Protein AF-A0A0G0H1V2-F1 (afdb_monomer_lite)

Sequence (234 aa):
MLSLLVMLLPVNAHANRSVEDAISWADAQIGSNQDSEHNNQAWAGMCMHFCGHVYGLSQSGFPEAKDGWADTGSTFGNKNTSTDFNSIPRGALVFFSTNLFPTGHVGVSVGNGRMVHAWVAGVKIDSIDNLAQYYLGWRWPNGWTSDLPSSAPNIQYRLVGNVAWSPPNKSCLYANMWIFFQNGYPNGGQSLGSNSICQQEEYEMMMTLGGVFSNWWKVLYSPVDLVDNGICTQ

Radius of gyration: 22.16 Å; chains: 1; bounding box: 54×45×83 Å

Foldseek 3Di:
DDDDPPPPDPPPPDQFDALVQLVVVLVVFAQPQADPPQPRHGLAQVFQQNLLVSRPHNGSVDPFLVVVVVDPDPFWHDFAQDPPLQLQFQQWKWWFACVVPVRTHIFGDNHGQKTWTQHNSTIHIDGVVVRSVGTDGIIHRVNRHPDDSVRRFRWDWDQPDWDWDDDPPQFTWTFRWTWTARDDDPPDDDDDDDDDDDCPVVVCCCVVCCVVPVVGTDTDTDPPPGDRDDRDDD

Secondary structure (DSSP, 8-state):
------------------HHHHHHHHHHTTT--EETTTTSEE-TT-HHHHHHHHTT-SS-S-SSHHHHHH--SSSS---B----GGGSPTT-EEEE-TTT-TT-EEEEEEETTEEEEEETTEEEEEEGGGGGGGEEEEE--TTT-S--TTTS-----EEEEEEEE--SSSB-EEEEEEEP--S---S------S--S-THHHHHHHHHHHTTSTTS---EE-GGG-B---B---

Structure (mmCIF, N/CA/C/O backbone):
data_AF-A0A0G0H1V2-F1
#
_entry.id   AF-A0A0G0H1V2-F1
#
loop_
_atom_site.group_PDB
_atom_site.id
_atom_site.type_symbol
_atom_site.label_atom_id
_atom_site.label_alt_id
_atom_site.label_comp_id
_atom_site.label_asym_id
_atom_site.label_entity_id
_atom_site.label_seq_id
_atom_site.pdbx_PDB_ins_code
_atom_site.Cartn_x
_atom_site.Cartn_y
_atom_site.Cartn_z
_atom_site.occupancy
_atom_site.B_iso_or_equiv
_atom_site.auth_seq_id
_atom_site.auth_comp_id
_atom_site.auth_asym_id
_atom_site.auth_atom_id
_atom_site.pdbx_PDB_model_num
ATOM 1 N N . MET A 1 1 ? -15.895 13.106 -53.080 1.00 57.25 1 MET A N 1
ATOM 2 C CA . MET A 1 1 ? -15.298 12.126 -52.149 1.00 57.25 1 MET A CA 1
ATOM 3 C C . MET A 1 1 ? -14.896 12.882 -50.894 1.00 57.25 1 MET A C 1
ATOM 5 O O . MET A 1 1 ? -13.956 13.660 -50.957 1.00 57.25 1 MET A O 1
ATOM 9 N N . LEU A 1 2 ? -15.670 12.759 -49.813 1.00 51.00 2 LEU A N 1
ATOM 10 C CA . LEU A 1 2 ? -15.398 13.436 -48.542 1.00 51.00 2 LEU A CA 1
ATOM 11 C C . LEU A 1 2 ? -14.706 12.419 -47.626 1.00 51.00 2 LEU A C 1
ATOM 13 O O . LEU A 1 2 ? -15.310 11.413 -47.265 1.00 51.00 2 LEU A O 1
ATOM 17 N N . SER A 1 3 ? -13.422 12.637 -47.346 1.00 57.78 3 SER A N 1
ATOM 18 C CA . SER A 1 3 ? -12.621 11.750 -46.502 1.00 57.78 3 SER A CA 1
ATOM 19 C C . SER A 1 3 ? -12.901 12.082 -45.037 1.00 57.78 3 SER A C 1
ATOM 21 O O . SER A 1 3 ? -12.585 13.179 -44.577 1.00 57.78 3 SER A O 1
ATOM 23 N N . LEU A 1 4 ? -13.553 11.163 -44.327 1.00 56.16 4 LEU A N 1
ATOM 24 C CA . LEU A 1 4 ? -13.856 11.284 -42.905 1.00 56.16 4 LEU A CA 1
ATOM 25 C C . LEU A 1 4 ? -12.587 10.954 -42.106 1.00 56.16 4 LEU A C 1
ATOM 27 O O . LEU A 1 4 ? -12.229 9.790 -41.937 1.00 56.16 4 LEU A O 1
ATOM 31 N N . LEU A 1 5 ? -11.885 11.989 -41.647 1.00 59.00 5 LEU A N 1
ATOM 32 C CA . LEU A 1 5 ? -10.734 11.863 -40.757 1.00 59.00 5 LEU A CA 1
ATOM 33 C C . LEU A 1 5 ? -11.241 11.549 -39.339 1.00 59.00 5 LEU A C 1
ATOM 35 O O . LEU A 1 5 ? -11.636 12.447 -38.598 1.00 59.00 5 LEU A O 1
ATOM 39 N N . VAL A 1 6 ? -11.266 10.269 -38.971 1.00 62.06 6 VAL A N 1
ATOM 40 C CA . VAL A 1 6 ? -11.550 9.833 -37.597 1.00 62.06 6 VAL A CA 1
ATOM 41 C C . VAL A 1 6 ? -10.328 10.165 -36.739 1.00 62.06 6 VAL A C 1
ATOM 43 O O . VAL A 1 6 ? -9.300 9.498 -36.827 1.00 62.06 6 VAL A O 1
ATOM 46 N N . MET A 1 7 ? -10.419 11.222 -35.929 1.00 56.59 7 MET A N 1
ATOM 47 C CA . MET A 1 7 ? -9.416 11.505 -34.902 1.00 56.59 7 MET A CA 1
ATOM 48 C C . MET A 1 7 ? -9.554 10.468 -33.784 1.00 56.59 7 MET A C 1
ATOM 50 O O . MET A 1 7 ? -10.458 10.549 -32.955 1.00 56.59 7 MET A O 1
ATOM 54 N N . LEU A 1 8 ? -8.654 9.486 -33.768 1.00 46.81 8 LEU A N 1
ATOM 55 C CA . LEU A 1 8 ? -8.427 8.627 -32.612 1.00 46.81 8 LEU A CA 1
ATOM 56 C C . LEU A 1 8 ? -7.779 9.487 -31.521 1.00 46.81 8 LEU A C 1
ATOM 58 O O . LEU A 1 8 ? -6.572 9.722 -31.540 1.00 46.81 8 LEU A O 1
ATOM 62 N N . LEU A 1 9 ? -8.585 10.000 -30.592 1.00 40.66 9 LEU A N 1
ATOM 63 C CA . LEU A 1 9 ? -8.046 10.505 -29.334 1.00 40.66 9 LEU A CA 1
ATOM 64 C C . LEU A 1 9 ? -7.362 9.330 -28.619 1.00 40.66 9 LEU A C 1
ATOM 66 O O . LEU A 1 9 ? -7.937 8.236 -28.602 1.00 40.66 9 LEU A O 1
ATOM 70 N N . PRO A 1 10 ? -6.165 9.516 -28.033 1.00 44.22 10 PRO A N 1
ATOM 71 C CA . PRO A 1 10 ? -5.588 8.506 -27.169 1.00 44.22 10 PRO A CA 1
ATOM 72 C C . PRO A 1 10 ? -6.553 8.314 -26.003 1.00 44.22 10 PRO A C 1
ATOM 74 O O . PRO A 1 10 ? -6.699 9.173 -25.132 1.00 44.22 10 PRO A O 1
ATOM 77 N N . VAL A 1 11 ? -7.259 7.189 -26.014 1.00 43.41 11 VAL A N 1
ATOM 78 C CA . VAL A 1 11 ? -7.906 6.692 -24.814 1.00 43.41 11 VAL A CA 1
ATOM 79 C C . VAL A 1 11 ? -6.735 6.366 -23.902 1.00 43.41 11 VAL A C 1
ATOM 81 O O . VAL A 1 11 ? -6.021 5.396 -24.146 1.00 43.41 11 VAL A O 1
ATOM 84 N N . ASN A 1 12 ? -6.488 7.201 -22.893 1.00 43.69 12 ASN A N 1
ATOM 85 C CA . ASN A 1 12 ? -5.664 6.823 -21.748 1.00 43.69 12 ASN A CA 1
ATOM 86 C C . ASN A 1 12 ? -6.431 5.727 -20.994 1.00 43.69 12 ASN A C 1
ATOM 88 O O . ASN A 1 12 ? -6.976 5.935 -19.913 1.00 43.69 12 ASN A O 1
ATOM 92 N N . ALA A 1 13 ? -6.579 4.571 -21.633 1.00 45.91 13 ALA A N 1
ATOM 93 C CA . ALA A 1 13 ? -7.102 3.371 -21.037 1.00 45.91 13 ALA A CA 1
ATOM 94 C C . ALA A 1 13 ? -6.001 2.878 -20.124 1.00 45.91 13 ALA A C 1
ATOM 96 O O . ALA A 1 13 ? -5.115 2.218 -20.620 1.00 45.91 13 ALA A O 1
ATOM 97 N N . HIS A 1 14 ? -6.031 3.270 -18.855 1.00 44.94 14 HIS A N 1
ATOM 98 C CA . HIS A 1 14 ? -5.639 2.433 -17.720 1.00 44.94 14 HIS A CA 1
ATOM 99 C C . HIS A 1 14 ? -6.208 3.087 -16.454 1.00 44.94 14 HIS A C 1
ATOM 101 O O . HIS A 1 14 ? -5.481 3.480 -15.546 1.00 44.94 14 HIS A O 1
ATOM 107 N N . ALA A 1 15 ? -7.539 3.226 -16.396 1.00 53.22 15 ALA A N 1
ATOM 108 C CA . ALA A 1 15 ? -8.210 3.308 -15.104 1.00 53.22 15 ALA A CA 1
ATOM 109 C C . ALA A 1 15 ? -8.115 1.910 -14.479 1.00 53.22 15 ALA A C 1
ATOM 111 O O . ALA A 1 15 ? -8.947 1.033 -14.699 1.00 53.22 15 ALA A O 1
ATOM 112 N N . ASN A 1 16 ? -6.990 1.698 -13.814 1.00 83.56 16 ASN A N 1
ATOM 113 C CA . ASN A 1 16 ? -6.722 0.598 -12.905 1.00 83.56 16 ASN A CA 1
ATOM 114 C C . ASN A 1 16 ? -7.731 0.639 -11.732 1.00 83.56 16 ASN A C 1
ATOM 116 O O . ASN A 1 16 ? -8.494 1.602 -11.615 1.00 83.56 16 ASN A O 1
ATOM 120 N N . ARG A 1 17 ? -7.810 -0.439 -10.935 1.00 92.38 17 ARG A N 1
ATOM 121 C CA . ARG A 1 17 ? -8.913 -0.730 -9.991 1.00 92.38 17 ARG A CA 1
ATOM 122 C C . ARG A 1 17 ? -9.369 0.501 -9.183 1.00 92.38 17 ARG A C 1
ATOM 124 O O . ARG A 1 17 ? -8.557 1.338 -8.774 1.00 92.38 17 ARG A O 1
ATOM 131 N N . SER A 1 18 ? -10.674 0.575 -8.899 1.00 92.50 18 SER A N 1
ATOM 132 C CA . SER A 1 18 ? -11.190 1.499 -7.878 1.00 92.50 18 SER A CA 1
ATOM 133 C C . SER A 1 18 ? -10.521 1.215 -6.529 1.00 92.50 18 SER A C 1
ATOM 135 O O . SER A 1 18 ? -9.997 0.119 -6.315 1.00 92.50 18 SER A O 1
ATOM 137 N N . VAL A 1 19 ? -10.536 2.168 -5.600 1.00 92.94 19 VAL A N 1
ATOM 138 C CA . VAL A 1 19 ? -9.987 1.975 -4.249 1.00 92.94 19 VAL A CA 1
ATOM 139 C C . VAL A 1 19 ? -10.635 0.770 -3.570 1.00 92.94 19 VAL A C 1
ATOM 141 O O . VAL A 1 19 ? -9.929 -0.034 -2.970 1.00 92.94 19 VAL A O 1
ATOM 144 N N . GLU A 1 20 ? -11.947 0.583 -3.704 1.00 89.75 20 GLU A N 1
ATOM 145 C CA . GLU A 1 20 ? -12.625 -0.549 -3.067 1.00 89.75 20 GLU A CA 1
ATOM 146 C C . GLU A 1 20 ? -12.288 -1.892 -3.717 1.00 89.75 20 GLU A C 1
ATOM 148 O O . GLU A 1 20 ? -12.055 -2.869 -3.003 1.00 89.75 20 GLU A O 1
ATOM 153 N N . ASP A 1 21 ? -12.171 -1.949 -5.045 1.00 89.88 21 ASP A N 1
ATOM 154 C CA . ASP A 1 21 ? -11.715 -3.165 -5.727 1.00 89.88 21 ASP A CA 1
ATOM 155 C C . ASP A 1 21 ? -10.255 -3.477 -5.389 1.00 89.88 21 ASP A C 1
ATOM 157 O O . ASP A 1 21 ? -9.887 -4.639 -5.205 1.00 89.88 21 ASP A O 1
ATOM 161 N N . ALA A 1 22 ? -9.426 -2.439 -5.275 1.00 94.38 22 ALA A N 1
ATOM 162 C CA . ALA A 1 22 ? -8.026 -2.558 -4.918 1.00 94.38 22 ALA A CA 1
ATOM 163 C C . ALA A 1 22 ? -7.867 -3.125 -3.502 1.00 94.38 22 ALA A C 1
ATOM 165 O O . ALA A 1 22 ? -7.186 -4.136 -3.317 1.00 94.38 22 ALA A O 1
ATOM 166 N N . ILE A 1 23 ? -8.548 -2.549 -2.504 1.00 94.06 23 ILE A N 1
ATOM 167 C CA . ILE A 1 23 ? -8.478 -3.082 -1.139 1.00 94.06 23 ILE A CA 1
ATOM 168 C C . ILE A 1 23 ? -9.116 -4.471 -1.049 1.00 94.06 23 ILE A C 1
ATOM 170 O O . ILE A 1 23 ? -8.533 -5.351 -0.425 1.00 94.06 23 ILE A O 1
ATOM 174 N N . SER A 1 24 ? -10.251 -4.716 -1.715 1.00 91.12 24 SER A N 1
ATOM 175 C CA . SER A 1 24 ? -10.868 -6.050 -1.722 1.00 91.12 24 SER A CA 1
ATOM 176 C C . SER A 1 24 ? -9.930 -7.112 -2.301 1.00 91.12 24 SER A C 1
ATOM 178 O O . SER A 1 24 ? -9.945 -8.248 -1.829 1.00 91.12 24 SER A O 1
ATOM 180 N N . TRP A 1 25 ? -9.128 -6.770 -3.313 1.00 93.81 25 TRP A N 1
ATOM 181 C CA . TRP A 1 25 ? -8.101 -7.669 -3.832 1.00 93.81 25 TRP A CA 1
ATOM 182 C C . TRP A 1 25 ? -6.959 -7.849 -2.829 1.00 93.81 25 TRP A C 1
ATOM 184 O O . TRP A 1 25 ? -6.547 -8.977 -2.578 1.00 93.81 25 TRP A O 1
ATOM 194 N N . ALA A 1 26 ? -6.477 -6.764 -2.218 1.00 94.88 26 ALA A N 1
ATOM 195 C CA . ALA A 1 26 ? -5.384 -6.815 -1.250 1.00 94.88 26 ALA A CA 1
ATOM 196 C C . ALA A 1 26 ? -5.733 -7.668 -0.017 1.00 94.88 26 ALA A C 1
ATOM 198 O O . ALA A 1 26 ? -4.906 -8.459 0.435 1.00 94.88 26 ALA A O 1
ATOM 199 N N . ASP A 1 27 ? -6.968 -7.557 0.480 1.00 91.06 27 ASP A N 1
ATOM 200 C CA . ASP A 1 27 ? -7.486 -8.363 1.589 1.00 91.06 27 ASP A CA 1
ATOM 201 C C . ASP A 1 27 ? -7.504 -9.859 1.237 1.00 91.06 27 ASP A C 1
ATOM 203 O O . ASP A 1 27 ? -7.128 -10.694 2.060 1.00 91.06 27 ASP A O 1
ATOM 207 N N . ALA A 1 28 ? -7.859 -10.210 -0.004 1.00 91.19 28 ALA A N 1
ATOM 208 C CA . ALA A 1 28 ? -7.840 -11.594 -0.481 1.00 91.19 28 ALA A CA 1
ATOM 209 C C . ALA A 1 28 ? -6.422 -12.190 -0.571 1.00 91.19 28 ALA A C 1
ATOM 211 O O . ALA A 1 28 ? -6.279 -13.410 -0.627 1.00 91.19 28 ALA A O 1
ATOM 212 N N . GLN A 1 29 ? -5.380 -11.351 -0.567 1.00 93.94 29 GLN A N 1
ATOM 213 C CA . GLN A 1 29 ? -3.986 -11.798 -0.565 1.00 93.94 29 GLN A CA 1
ATOM 214 C C . GLN A 1 29 ? -3.417 -12.008 0.842 1.00 93.94 29 GLN A C 1
ATOM 216 O O . GLN A 1 29 ? -2.315 -12.543 0.957 1.00 93.94 29 GLN A O 1
ATOM 221 N N . ILE A 1 30 ? -4.108 -11.605 1.916 1.00 93.62 30 ILE A N 1
ATOM 222 C CA . ILE A 1 30 ? -3.589 -11.740 3.286 1.00 93.62 30 ILE A CA 1
ATOM 223 C C . ILE A 1 30 ? -3.266 -13.211 3.596 1.00 93.62 30 I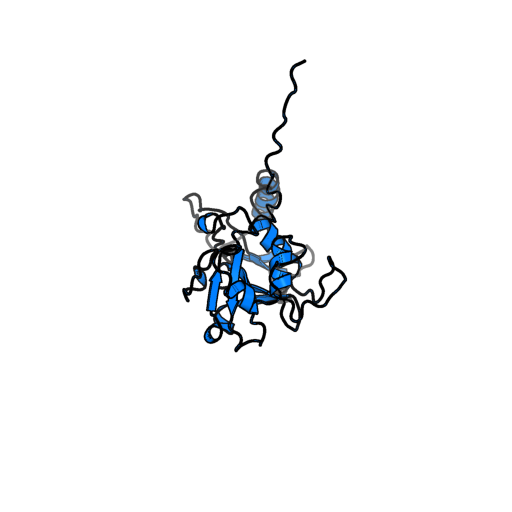LE A C 1
ATOM 225 O O . ILE A 1 30 ? -4.084 -14.105 3.400 1.00 93.62 30 ILE A O 1
ATOM 229 N N . GLY A 1 31 ? -2.053 -13.454 4.099 1.00 91.94 31 GLY A N 1
ATOM 230 C CA . GLY A 1 31 ? -1.516 -14.791 4.363 1.00 91.94 31 GLY A CA 1
ATOM 231 C C . GLY A 1 31 ? -0.855 -15.459 3.153 1.00 91.94 31 GLY A C 1
ATOM 232 O O . GLY A 1 31 ? -0.217 -16.499 3.315 1.00 91.94 31 GLY A O 1
ATOM 233 N N . SER A 1 32 ? -0.955 -14.871 1.956 1.00 91.94 32 SER A N 1
ATOM 234 C CA . SER A 1 32 ? -0.231 -15.352 0.781 1.00 91.94 32 SER A CA 1
ATOM 235 C C . SER A 1 32 ? 1.247 -14.972 0.844 1.00 91.94 32 SER A C 1
ATOM 237 O O . SER A 1 32 ? 1.616 -13.838 1.157 1.00 91.94 32 SER A O 1
ATOM 239 N N . ASN A 1 33 ? 2.102 -15.915 0.455 1.00 92.56 33 ASN A N 1
ATOM 240 C CA . ASN A 1 33 ? 3.546 -15.712 0.341 1.00 92.56 33 ASN A CA 1
ATOM 241 C C . ASN A 1 33 ? 4.009 -15.570 -1.113 1.00 92.56 33 ASN A C 1
ATOM 243 O O . ASN A 1 33 ? 5.192 -15.312 -1.339 1.00 92.56 33 ASN A O 1
ATOM 247 N N . GLN A 1 34 ? 3.108 -15.753 -2.083 1.00 91.50 34 GLN A N 1
ATOM 248 C CA . GLN A 1 34 ? 3.432 -15.786 -3.507 1.00 91.50 34 GLN A CA 1
ATOM 249 C C . GLN A 1 34 ? 2.443 -14.972 -4.339 1.00 91.50 34 GLN A C 1
ATOM 251 O O . GLN A 1 34 ? 1.243 -14.950 -4.065 1.00 91.50 34 GLN A O 1
ATOM 256 N N . ASP A 1 35 ? 2.958 -14.355 -5.393 1.00 87.69 35 ASP A N 1
ATOM 257 C CA . ASP A 1 35 ? 2.169 -13.795 -6.475 1.00 87.69 35 ASP A CA 1
ATOM 258 C C . ASP A 1 35 ? 1.692 -14.917 -7.401 1.00 87.69 35 ASP A C 1
ATOM 260 O O . ASP A 1 35 ? 2.368 -15.303 -8.359 1.00 87.69 35 ASP A O 1
ATOM 264 N N . SER A 1 36 ? 0.516 -15.460 -7.098 1.00 83.00 36 SER A N 1
ATOM 265 C CA . SER A 1 36 ? -0.120 -16.501 -7.906 1.00 83.00 36 SER A CA 1
ATOM 266 C C . SER A 1 36 ? -0.562 -16.024 -9.290 1.00 83.00 36 SER A C 1
ATOM 268 O O . SER A 1 36 ? -0.831 -16.851 -10.160 1.00 83.00 36 SER A O 1
ATOM 270 N N . GLU A 1 37 ? -0.672 -14.711 -9.505 1.00 77.50 37 GLU A N 1
ATOM 271 C CA . GLU A 1 37 ? -1.154 -14.151 -10.769 1.00 77.50 37 GLU A CA 1
ATOM 272 C C . GLU A 1 37 ? -0.006 -13.957 -11.772 1.00 77.50 37 GLU A C 1
ATOM 274 O O . GLU A 1 37 ? -0.226 -14.072 -12.977 1.00 77.50 37 GLU A O 1
ATOM 279 N N . HIS A 1 38 ? 1.224 -13.716 -11.297 1.00 71.81 38 HIS A N 1
ATOM 280 C CA . HIS A 1 38 ? 2.378 -13.405 -12.150 1.00 71.81 38 HIS A CA 1
ATOM 281 C C . HIS A 1 38 ? 3.624 -14.236 -11.787 1.00 71.81 38 HIS A C 1
ATOM 283 O O . HIS A 1 38 ? 4.674 -13.714 -11.412 1.00 71.81 38 HIS A O 1
ATOM 289 N N . ASN A 1 39 ? 3.544 -15.552 -12.019 1.00 77.50 39 ASN A N 1
ATOM 290 C CA . ASN A 1 39 ? 4.658 -16.523 -11.986 1.00 77.50 39 ASN A CA 1
ATOM 291 C C . ASN A 1 39 ? 5.030 -17.136 -10.621 1.00 77.50 39 ASN A C 1
ATOM 293 O O . ASN A 1 39 ? 6.130 -17.678 -10.494 1.00 77.50 39 ASN A O 1
ATOM 297 N N . ASN A 1 40 ? 4.148 -17.104 -9.618 1.00 83.50 40 ASN A N 1
ATOM 298 C CA . ASN A 1 40 ? 4.384 -17.690 -8.287 1.00 83.50 40 ASN A CA 1
ATOM 299 C C . ASN A 1 40 ? 5.649 -17.148 -7.594 1.00 83.50 40 ASN A C 1
ATOM 301 O O . ASN A 1 40 ? 6.296 -17.847 -6.808 1.00 83.50 40 ASN A O 1
ATOM 305 N N . GLN A 1 41 ? 6.036 -15.906 -7.896 1.00 86.88 41 GLN A N 1
ATOM 306 C CA . GLN A 1 41 ? 7.181 -15.268 -7.250 1.00 86.88 41 GLN A CA 1
ATOM 307 C C . GLN A 1 41 ? 6.853 -14.945 -5.795 1.00 86.88 41 GLN A C 1
ATOM 309 O O . GLN A 1 41 ? 5.726 -14.588 -5.472 1.00 86.88 41 GLN A O 1
ATOM 314 N N . ALA A 1 42 ? 7.832 -15.060 -4.899 1.00 91.81 42 ALA A N 1
ATOM 315 C CA . ALA A 1 42 ? 7.615 -14.714 -3.501 1.00 91.81 42 ALA A CA 1
ATOM 316 C C . ALA A 1 42 ? 7.379 -13.204 -3.337 1.00 91.81 42 ALA A C 1
ATOM 318 O O . ALA A 1 42 ? 8.093 -12.393 -3.923 1.00 91.81 42 ALA A O 1
ATOM 319 N N . TRP A 1 43 ? 6.439 -12.824 -2.468 1.00 92.31 43 TRP A N 1
ATOM 320 C CA . TRP A 1 43 ? 6.180 -11.414 -2.145 1.00 92.31 43 TRP A CA 1
ATOM 321 C C . TRP A 1 43 ? 7.318 -10.744 -1.355 1.00 92.31 43 TRP A C 1
ATOM 323 O O . TRP A 1 43 ? 7.373 -9.516 -1.247 1.00 92.31 43 TRP A O 1
ATOM 333 N N . ALA A 1 44 ? 8.240 -11.533 -0.797 1.00 90.38 44 ALA A N 1
ATOM 334 C CA . ALA A 1 44 ? 9.373 -11.037 -0.029 1.00 90.38 44 ALA A CA 1
ATOM 335 C C . ALA A 1 44 ? 10.242 -10.084 -0.871 1.00 90.38 44 ALA A C 1
ATOM 337 O O . ALA A 1 44 ? 10.774 -10.460 -1.911 1.00 90.38 44 ALA A O 1
ATOM 338 N N . GLY A 1 45 ? 10.391 -8.841 -0.404 1.00 89.12 45 GLY A N 1
ATOM 339 C CA . GLY A 1 45 ? 11.140 -7.795 -1.113 1.00 89.12 45 GLY A CA 1
ATOM 340 C C . GLY A 1 45 ? 10.379 -7.121 -2.263 1.00 89.12 45 GLY A C 1
ATOM 341 O O . GLY A 1 45 ? 10.912 -6.200 -2.872 1.00 89.12 45 GLY A O 1
ATOM 342 N N . MET A 1 46 ? 9.128 -7.511 -2.521 1.00 93.75 46 MET A N 1
ATOM 343 C CA . MET A 1 46 ? 8.321 -7.049 -3.657 1.00 93.75 46 MET A CA 1
ATOM 344 C C . MET A 1 46 ? 7.220 -6.061 -3.234 1.00 93.75 46 MET A C 1
ATOM 346 O O . MET A 1 46 ? 6.166 -5.995 -3.860 1.00 93.75 46 MET A O 1
ATOM 350 N N . CYS A 1 47 ? 7.426 -5.274 -2.170 1.00 96.88 47 CYS A N 1
ATOM 351 C CA . CYS A 1 47 ? 6.386 -4.399 -1.606 1.00 96.88 47 CYS A CA 1
ATOM 352 C C . CYS A 1 47 ? 5.839 -3.364 -2.601 1.00 96.88 47 CYS A C 1
ATOM 354 O O . CYS A 1 47 ? 4.630 -3.133 -2.651 1.00 96.88 47 CYS A O 1
ATOM 356 N N . MET A 1 48 ? 6.707 -2.793 -3.441 1.00 96.75 48 MET A N 1
ATOM 357 C CA . MET A 1 48 ? 6.291 -1.846 -4.476 1.00 96.75 48 MET A CA 1
ATOM 358 C C . MET A 1 48 ? 5.490 -2.528 -5.588 1.00 96.75 48 MET A C 1
ATOM 360 O O . MET A 1 48 ? 4.464 -2.008 -6.024 1.00 96.75 48 MET A O 1
ATOM 364 N N . HIS A 1 49 ? 5.927 -3.717 -6.005 1.00 95.25 49 HIS A N 1
ATOM 365 C CA . HIS A 1 49 ? 5.241 -4.528 -7.007 1.00 95.25 49 HIS A CA 1
ATOM 366 C C . HIS A 1 49 ? 3.855 -4.963 -6.522 1.00 95.25 49 HIS A C 1
ATOM 368 O O . HIS A 1 49 ? 2.872 -4.755 -7.229 1.00 95.25 49 HIS A O 1
ATOM 374 N N . PHE A 1 50 ? 3.764 -5.431 -5.273 1.00 96.62 50 PHE A N 1
ATOM 375 C CA . PHE A 1 50 ? 2.501 -5.742 -4.607 1.00 96.62 50 PHE A CA 1
ATOM 376 C C . PHE A 1 50 ? 1.532 -4.557 -4.658 1.00 96.62 50 PHE A C 1
ATOM 378 O O . PHE A 1 50 ? 0.393 -4.725 -5.076 1.00 96.62 50 PHE A O 1
ATOM 385 N N . CYS A 1 51 ? 1.975 -3.341 -4.316 1.00 97.25 51 CYS A N 1
ATOM 386 C CA . CYS A 1 51 ? 1.109 -2.159 -4.379 1.00 97.25 51 CYS A CA 1
ATOM 387 C C . CYS A 1 51 ? 0.625 -1.854 -5.808 1.00 97.25 51 CYS A C 1
ATOM 389 O O . CYS A 1 51 ? -0.516 -1.436 -5.984 1.00 97.25 51 CYS A O 1
ATOM 391 N N . GLY A 1 52 ? 1.450 -2.101 -6.830 1.00 95.88 52 GLY A N 1
ATOM 392 C CA . GLY A 1 52 ? 1.006 -2.025 -8.224 1.00 95.88 52 GLY A CA 1
ATOM 393 C C . GLY A 1 52 ? -0.092 -3.050 -8.534 1.00 95.88 52 GLY A C 1
ATOM 394 O O . GLY A 1 52 ? -1.127 -2.704 -9.106 1.00 95.88 52 GLY A O 1
ATOM 395 N N . HIS A 1 53 ? 0.087 -4.292 -8.081 1.00 94.88 53 HIS A N 1
ATOM 396 C CA . HIS A 1 53 ? -0.891 -5.364 -8.277 1.00 94.88 53 HIS A CA 1
ATOM 397 C C . HIS A 1 53 ? -2.187 -5.117 -7.527 1.00 94.88 53 HIS A C 1
ATOM 399 O O . HIS A 1 53 ? -3.240 -5.448 -8.058 1.00 94.88 53 HIS A O 1
ATOM 405 N N . VAL A 1 54 ? -2.142 -4.479 -6.354 1.00 96.12 54 VAL A N 1
ATOM 406 C CA . VAL A 1 54 ? -3.340 -4.031 -5.631 1.00 96.12 54 VAL A CA 1
ATOM 407 C C . VAL A 1 54 ? -4.228 -3.187 -6.543 1.00 96.12 54 VAL A C 1
ATOM 409 O O . VAL A 1 54 ? -5.427 -3.439 -6.630 1.00 96.12 54 VAL A O 1
ATOM 412 N N . TYR A 1 55 ? -3.640 -2.294 -7.335 1.00 96.06 55 TYR A N 1
ATOM 413 C CA . TYR A 1 55 ? -4.375 -1.487 -8.307 1.00 96.06 55 TYR A CA 1
ATOM 414 C C . TYR A 1 55 ? -4.589 -2.171 -9.669 1.00 96.06 55 TYR A C 1
ATOM 416 O O . TYR A 1 55 ? -5.250 -1.615 -10.534 1.00 96.06 55 TYR A O 1
ATOM 424 N N . GLY A 1 56 ? -4.138 -3.408 -9.871 1.00 94.12 56 GLY A N 1
ATOM 425 C CA . GLY A 1 56 ? -4.341 -4.149 -11.124 1.00 94.12 56 GLY A CA 1
ATOM 426 C C . GLY A 1 56 ? -3.318 -3.831 -12.215 1.00 94.12 56 GLY A C 1
ATOM 427 O O . GLY A 1 56 ? -3.554 -4.125 -13.385 1.00 94.12 56 GLY A O 1
ATOM 428 N N . LEU A 1 57 ? -2.178 -3.246 -11.847 1.00 91.81 57 LEU A N 1
ATOM 429 C CA . LEU A 1 57 ? -1.044 -3.108 -12.752 1.00 91.81 57 LEU A CA 1
ATOM 430 C C . LEU A 1 57 ? -0.263 -4.419 -12.827 1.00 91.81 57 LEU A C 1
ATOM 432 O O . LEU A 1 57 ? 0.004 -5.030 -11.798 1.00 91.81 57 LEU A O 1
ATOM 436 N N . SER A 1 58 ? 0.225 -4.768 -14.017 1.00 87.44 58 SER A N 1
ATOM 437 C CA . SER A 1 58 ? 1.209 -5.849 -14.190 1.00 87.44 58 SER A CA 1
ATOM 438 C C . SER A 1 58 ? 2.615 -5.462 -13.709 1.00 87.44 58 SER A C 1
ATOM 440 O O . SER A 1 58 ? 3.487 -6.311 -13.554 1.00 87.44 58 SER A O 1
ATOM 442 N N . GLN A 1 59 ? 2.881 -4.158 -13.562 1.00 87.38 59 GLN A N 1
ATOM 443 C CA . GLN A 1 59 ? 4.126 -3.594 -13.038 1.00 87.38 59 GLN A CA 1
ATOM 444 C C . GLN A 1 59 ? 3.818 -2.289 -12.298 1.00 87.38 59 GLN A C 1
ATOM 446 O O . GLN A 1 59 ? 3.075 -1.451 -12.795 1.00 87.38 59 GLN A O 1
ATOM 451 N N . SER A 1 60 ? 4.450 -2.062 -11.149 1.00 91.62 60 SER A N 1
ATOM 452 C CA . SER A 1 60 ? 4.296 -0.826 -10.366 1.00 91.62 60 SER A CA 1
ATOM 453 C C . SER A 1 60 ? 4.843 0.427 -11.066 1.00 91.62 60 SER A C 1
ATOM 455 O O . SER A 1 60 ? 4.564 1.539 -10.635 1.00 91.62 60 SER A O 1
ATOM 457 N N . GLY A 1 61 ? 5.678 0.279 -12.098 1.00 91.50 61 GLY A N 1
ATOM 458 C CA . GLY A 1 61 ? 6.403 1.397 -12.716 1.00 91.50 61 GLY A CA 1
ATOM 459 C C . GLY A 1 61 ? 7.592 1.911 -11.890 1.00 91.50 61 GLY A C 1
ATOM 460 O O . GLY A 1 61 ? 8.327 2.773 -12.359 1.00 91.50 61 GLY A O 1
ATOM 461 N N . PHE A 1 62 ? 7.823 1.349 -10.699 1.00 94.69 62 PHE A N 1
ATOM 462 C CA . PHE A 1 62 ? 8.952 1.673 -9.828 1.00 94.69 62 PHE A CA 1
ATOM 463 C C . PHE A 1 62 ? 9.624 0.385 -9.338 1.00 94.69 62 PHE A C 1
ATOM 465 O O . PHE A 1 62 ? 8.919 -0.464 -8.779 1.00 94.69 62 PHE A O 1
ATOM 472 N N . PRO A 1 63 ? 10.952 0.235 -9.503 1.00 94.00 63 PRO A N 1
ATOM 473 C CA . PRO A 1 63 ? 11.679 -0.932 -9.005 1.00 94.00 63 PRO A CA 1
ATOM 474 C C . PRO A 1 63 ? 11.593 -1.069 -7.483 1.00 94.00 63 PRO A C 1
ATOM 476 O O . PRO A 1 63 ? 11.415 -2.170 -6.968 1.00 94.00 63 PRO A O 1
ATOM 479 N N . GLU A 1 64 ? 11.685 0.052 -6.762 1.00 96.62 64 GLU A N 1
ATOM 480 C CA . GLU A 1 64 ? 11.754 0.069 -5.305 1.00 96.62 64 GLU A CA 1
ATOM 481 C C . GLU A 1 64 ? 10.797 1.099 -4.682 1.00 96.62 64 GLU A C 1
ATOM 483 O O . GLU A 1 64 ? 10.385 2.080 -5.308 1.00 96.62 64 GLU A O 1
ATOM 488 N N . ALA A 1 65 ? 10.463 0.911 -3.403 1.00 97.88 65 ALA A N 1
ATOM 489 C CA . ALA A 1 65 ? 9.574 1.819 -2.679 1.00 97.88 65 ALA A CA 1
ATOM 490 C C . ALA A 1 65 ? 10.183 3.221 -2.515 1.00 97.88 65 ALA A C 1
ATOM 492 O O . ALA A 1 65 ? 9.467 4.224 -2.591 1.00 97.88 65 ALA A O 1
ATOM 493 N N . LYS A 1 66 ? 11.508 3.311 -2.333 1.00 97.88 66 LYS A N 1
ATOM 494 C CA . LYS A 1 66 ? 12.217 4.599 -2.252 1.00 97.88 66 LYS A CA 1
ATOM 495 C C . LYS A 1 66 ? 12.091 5.418 -3.544 1.00 97.88 66 LYS A C 1
ATOM 497 O O . LYS A 1 66 ? 11.998 6.642 -3.467 1.00 97.88 66 LYS A O 1
ATOM 502 N N . ASP A 1 67 ? 12.018 4.753 -4.700 1.00 97.44 67 ASP A N 1
ATOM 503 C CA . ASP A 1 67 ? 11.854 5.406 -6.003 1.00 97.44 67 ASP A CA 1
ATOM 504 C C . ASP A 1 67 ? 10.432 5.954 -6.146 1.00 97.44 67 ASP A C 1
ATOM 506 O O . ASP A 1 67 ? 10.240 7.102 -6.547 1.00 97.44 67 ASP A O 1
ATOM 510 N N . GLY A 1 68 ? 9.434 5.180 -5.706 1.00 97.12 68 GLY A N 1
ATOM 511 C CA . GLY A 1 68 ? 8.052 5.648 -5.618 1.00 97.12 68 GLY A CA 1
ATOM 512 C C . GLY A 1 68 ? 7.899 6.854 -4.684 1.00 97.12 68 GLY A C 1
ATOM 513 O O . GLY A 1 68 ? 7.263 7.855 -5.024 1.00 97.12 68 GLY A O 1
ATOM 514 N N . TRP A 1 69 ? 8.557 6.839 -3.522 1.00 97.81 69 TRP A N 1
ATOM 515 C CA . TRP A 1 69 ? 8.597 8.020 -2.657 1.00 97.81 69 TRP A CA 1
ATOM 516 C C . TRP A 1 69 ? 9.300 9.208 -3.328 1.00 97.81 69 TRP A C 1
ATOM 518 O O . TRP A 1 69 ? 8.915 10.354 -3.100 1.00 97.81 69 TRP A O 1
ATOM 528 N N . ALA A 1 70 ? 10.310 8.979 -4.164 1.00 97.06 70 ALA A N 1
ATOM 529 C CA . ALA A 1 70 ? 11.032 10.033 -4.871 1.00 97.06 70 ALA A CA 1
ATOM 530 C C . ALA A 1 70 ? 10.275 10.627 -6.078 1.00 97.06 70 ALA A C 1
ATOM 532 O O . ALA A 1 70 ? 10.681 11.693 -6.537 1.00 97.06 70 ALA A O 1
ATOM 533 N N . ASP A 1 71 ? 9.175 10.014 -6.547 1.00 95.31 71 ASP A N 1
ATOM 534 C CA . ASP A 1 71 ? 8.409 10.501 -7.708 1.00 95.31 71 ASP A CA 1
ATOM 535 C C . ASP A 1 71 ? 8.051 11.993 -7.589 1.00 95.31 71 ASP A C 1
ATOM 537 O O . ASP A 1 71 ? 7.594 12.467 -6.544 1.00 95.31 71 ASP A O 1
ATOM 541 N N . THR A 1 72 ? 8.220 12.743 -8.671 1.00 90.00 72 THR A N 1
ATOM 542 C CA . THR A 1 72 ? 8.063 14.204 -8.698 1.00 90.00 72 THR A CA 1
ATOM 543 C C . THR A 1 72 ? 6.628 14.665 -8.955 1.00 90.00 72 THR A C 1
ATOM 545 O O . THR A 1 72 ? 6.404 15.852 -9.179 1.00 90.00 72 THR A O 1
ATOM 548 N N . GLY A 1 73 ? 5.649 13.758 -8.878 1.00 77.25 73 GLY A N 1
ATOM 549 C CA . GLY A 1 73 ? 4.229 14.082 -9.040 1.00 77.25 73 GLY A CA 1
ATOM 550 C C . GLY A 1 73 ? 3.599 13.520 -10.312 1.00 77.25 73 GLY A C 1
ATOM 551 O O . GLY A 1 73 ? 2.473 13.888 -10.637 1.00 77.25 73 GLY A O 1
ATOM 552 N N . SER A 1 74 ? 4.323 12.676 -11.054 1.00 80.88 74 SER A N 1
ATOM 553 C CA . SER A 1 74 ? 3.858 12.123 -12.329 1.00 80.88 74 SER A CA 1
ATOM 554 C C . SER A 1 74 ? 2.893 10.956 -12.136 1.00 80.88 74 SER A C 1
ATOM 556 O O . SER A 1 74 ? 1.912 10.833 -12.865 1.00 80.88 74 SER A O 1
ATOM 558 N N . THR A 1 75 ? 3.158 10.124 -11.127 1.00 91.50 75 THR A N 1
ATOM 559 C CA . THR A 1 75 ? 2.396 8.900 -10.853 1.00 91.50 75 THR A CA 1
ATOM 560 C C . THR A 1 75 ? 1.695 8.991 -9.506 1.00 91.50 75 THR A C 1
ATOM 562 O O . THR A 1 75 ? 0.569 8.518 -9.358 1.00 91.50 75 THR A O 1
ATOM 565 N N . PHE A 1 76 ? 2.316 9.645 -8.524 1.00 95.25 76 PHE A N 1
ATOM 566 C CA . PHE A 1 76 ? 1.755 9.806 -7.190 1.00 95.25 76 PHE A CA 1
ATOM 567 C C . PHE A 1 76 ? 1.501 11.266 -6.860 1.00 95.25 76 PHE A C 1
ATOM 569 O O . PHE A 1 76 ? 2.292 12.145 -7.192 1.00 95.25 76 PHE A O 1
ATOM 576 N N . GLY A 1 77 ? 0.419 11.521 -6.129 1.00 94.56 77 GLY A N 1
ATOM 577 C CA . GLY A 1 77 ? 0.087 12.842 -5.616 1.00 94.56 77 GLY A CA 1
ATOM 578 C C . GLY A 1 77 ? 1.147 13.396 -4.660 1.00 94.56 77 GLY A C 1
ATOM 579 O O . GLY A 1 77 ? 2.199 12.796 -4.418 1.00 94.56 77 GLY A O 1
ATOM 580 N N . ASN A 1 78 ? 0.858 14.567 -4.096 1.00 95.50 78 ASN A N 1
ATOM 581 C CA . ASN A 1 78 ? 1.768 15.253 -3.182 1.00 95.50 78 ASN A CA 1
ATOM 582 C C . ASN A 1 78 ? 2.172 14.369 -1.995 1.00 95.50 78 ASN A C 1
ATOM 584 O O . ASN A 1 78 ? 1.382 13.570 -1.489 1.00 95.50 78 ASN A O 1
ATOM 588 N N . LYS A 1 79 ? 3.408 14.559 -1.530 1.00 96.88 79 LYS A N 1
ATOM 589 C CA . LYS A 1 79 ? 3.900 13.955 -0.291 1.00 96.88 79 LYS A CA 1
ATOM 590 C C . LYS A 1 79 ? 3.129 14.526 0.891 1.00 96.88 79 LYS A C 1
ATOM 592 O O . LYS A 1 79 ? 3.108 15.742 1.071 1.00 96.88 79 LYS A O 1
ATOM 597 N N . ASN A 1 80 ? 2.547 13.656 1.706 1.00 96.94 80 ASN A N 1
ATOM 598 C CA . ASN A 1 80 ? 1.933 14.036 2.968 1.00 96.94 80 ASN A CA 1
ATOM 599 C C . ASN A 1 80 ? 2.686 13.367 4.118 1.00 96.94 80 ASN A C 1
ATOM 601 O O . ASN A 1 80 ? 2.781 12.147 4.171 1.00 96.94 80 ASN A O 1
ATOM 605 N N . THR A 1 81 ? 3.233 14.168 5.027 1.00 97.19 81 THR A N 1
ATOM 606 C CA . THR A 1 81 ? 4.057 13.696 6.150 1.00 97.19 81 THR A CA 1
ATOM 607 C C . THR A 1 81 ? 3.310 13.743 7.483 1.00 97.19 81 THR A C 1
ATOM 609 O O . THR A 1 81 ? 3.943 13.716 8.536 1.00 97.19 81 THR A O 1
ATOM 612 N N . SER A 1 82 ? 1.977 13.869 7.462 1.00 95.75 82 SER A N 1
ATOM 613 C CA . SER A 1 82 ? 1.162 13.825 8.678 1.00 95.75 82 SER A CA 1
ATOM 614 C C . SER A 1 82 ? 1.394 12.511 9.418 1.00 95.75 82 SER A C 1
ATOM 616 O O . SER A 1 82 ? 1.412 11.440 8.804 1.00 95.75 82 SER A O 1
ATOM 618 N N . THR A 1 83 ? 1.548 12.609 10.735 1.00 95.50 83 THR A N 1
ATOM 619 C CA . THR A 1 83 ? 1.670 11.475 11.659 1.00 95.50 83 THR A CA 1
ATOM 620 C C . THR A 1 83 ? 0.335 11.107 12.304 1.00 95.50 83 THR A C 1
ATOM 622 O O . THR A 1 83 ? 0.287 10.216 13.144 1.00 95.50 83 THR A O 1
ATOM 625 N N . ASP A 1 84 ? -0.762 11.776 11.934 1.00 96.19 84 ASP A N 1
ATOM 626 C CA . ASP A 1 84 ? -2.104 11.303 12.268 1.00 96.19 84 ASP A CA 1
ATOM 627 C C . ASP A 1 84 ? -2.459 10.130 11.345 1.00 96.19 84 ASP A C 1
ATOM 629 O O . ASP A 1 84 ? -3.088 10.299 10.297 1.00 96.19 84 ASP A O 1
ATOM 633 N N . PHE A 1 85 ? -2.012 8.931 11.719 1.00 95.56 85 PHE A N 1
ATOM 634 C CA . PHE A 1 85 ? -2.182 7.727 10.906 1.00 95.56 85 PHE A CA 1
ATOM 635 C C . PHE A 1 85 ? -3.656 7.371 10.666 1.00 95.56 85 PHE A C 1
ATOM 637 O O . PHE A 1 85 ? -3.988 6.780 9.637 1.00 95.56 85 PHE A O 1
ATOM 644 N N . ASN A 1 86 ? -4.556 7.767 11.570 1.00 92.94 86 ASN A N 1
ATOM 645 C CA . ASN A 1 86 ? -5.991 7.536 11.413 1.00 92.94 86 ASN A CA 1
ATOM 646 C C . ASN A 1 86 ? -6.607 8.410 10.315 1.00 92.94 86 ASN A C 1
ATOM 648 O O . ASN A 1 86 ? -7.611 8.019 9.726 1.00 92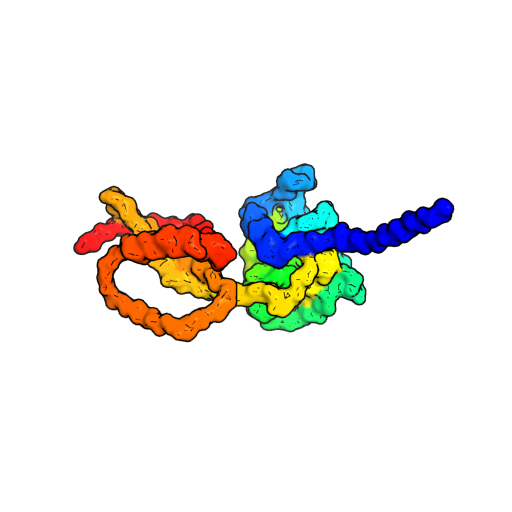.94 86 ASN A O 1
ATOM 652 N N . SER A 1 87 ? -5.984 9.549 10.002 1.00 92.56 87 SER A N 1
ATOM 653 C CA . SER A 1 87 ? -6.407 10.437 8.912 1.00 92.56 87 SER A CA 1
ATOM 654 C C . SER A 1 87 ? -5.945 9.994 7.521 1.00 92.56 87 SER A C 1
ATOM 656 O O . SER A 1 87 ? -6.366 10.588 6.527 1.00 92.56 87 SER A O 1
ATOM 658 N N . ILE A 1 88 ? -5.071 8.983 7.423 1.00 95.62 88 ILE A N 1
ATOM 659 C CA . ILE A 1 88 ? -4.530 8.537 6.136 1.00 95.62 88 ILE A CA 1
ATOM 660 C C . ILE A 1 88 ? -5.666 7.942 5.294 1.00 95.62 88 ILE A C 1
ATOM 662 O O . ILE A 1 88 ? -6.273 6.952 5.718 1.00 95.62 88 ILE A O 1
ATOM 666 N N . PRO A 1 89 ? -5.931 8.480 4.087 1.00 95.94 89 PRO A N 1
ATOM 667 C CA . PRO A 1 89 ? -6.999 7.978 3.236 1.00 95.94 89 PRO A CA 1
ATOM 668 C C . PRO A 1 89 ? -6.822 6.493 2.922 1.00 95.94 89 PRO A C 1
ATOM 670 O O . PRO A 1 89 ? -5.717 6.029 2.627 1.00 95.94 89 PRO A O 1
ATOM 673 N N . ARG A 1 90 ? -7.921 5.741 2.951 1.00 95.56 90 ARG A N 1
ATOM 674 C CA . ARG A 1 90 ? -7.961 4.366 2.448 1.00 95.56 90 ARG A CA 1
ATOM 675 C C . ARG A 1 90 ? -7.563 4.357 0.965 1.00 95.56 90 ARG A C 1
ATOM 677 O O . ARG A 1 90 ? -8.009 5.211 0.208 1.00 95.56 90 ARG A O 1
ATOM 684 N N . GLY A 1 91 ? -6.686 3.442 0.567 1.00 96.62 91 GLY A N 1
ATOM 685 C CA . GLY A 1 91 ? -6.059 3.405 -0.759 1.00 96.62 91 GLY A CA 1
ATOM 686 C C . GLY A 1 91 ? -4.778 4.244 -0.898 1.00 96.62 91 GLY A C 1
ATOM 687 O O . GLY A 1 91 ? -4.035 4.088 -1.863 1.00 96.62 91 GLY A O 1
ATOM 688 N N . ALA A 1 92 ? -4.439 5.112 0.058 1.00 97.88 92 ALA A N 1
ATOM 689 C CA . ALA A 1 92 ? -3.163 5.822 -0.016 1.00 97.88 92 ALA A CA 1
ATOM 690 C C . ALA A 1 92 ? -1.978 4.847 0.102 1.00 97.88 92 ALA A C 1
ATOM 692 O O . ALA A 1 92 ? -2.019 3.897 0.884 1.00 97.88 92 ALA A O 1
ATOM 693 N N . LEU A 1 93 ? -0.892 5.116 -0.621 1.00 98.44 93 LEU A N 1
ATOM 694 C CA . LEU A 1 93 ? 0.366 4.392 -0.460 1.00 98.44 93 LEU A CA 1
ATOM 695 C C . LEU A 1 93 ? 1.144 4.987 0.714 1.00 98.44 93 LEU A C 1
ATOM 697 O O . LEU A 1 93 ? 1.411 6.189 0.732 1.00 98.44 93 LEU A O 1
ATOM 701 N N . VAL A 1 94 ? 1.506 4.154 1.682 1.00 98.75 94 VAL A N 1
ATOM 702 C CA . VAL A 1 94 ? 2.191 4.515 2.930 1.00 98.75 94 VAL A CA 1
ATOM 703 C C . VAL A 1 94 ? 3.652 4.108 2.810 1.00 98.75 94 VAL A C 1
ATOM 705 O O . VAL A 1 94 ? 3.938 2.921 2.682 1.00 98.75 94 VAL A O 1
ATOM 708 N N . PHE A 1 95 ? 4.573 5.069 2.839 1.00 98.69 95 PHE A N 1
ATOM 709 C CA . PHE A 1 95 ? 5.995 4.852 2.569 1.00 98.69 95 PHE A CA 1
ATOM 710 C C . PHE A 1 95 ? 6.844 4.902 3.840 1.00 98.69 95 PHE A C 1
ATOM 712 O O . PHE A 1 95 ? 6.629 5.727 4.733 1.00 98.69 95 PHE A O 1
ATOM 719 N N . PHE A 1 96 ? 7.881 4.066 3.871 1.00 98.69 96 PHE A N 1
ATOM 720 C CA . PHE A 1 96 ? 8.868 4.006 4.945 1.00 98.69 96 PHE A CA 1
ATOM 721 C C . PHE A 1 96 ? 10.292 4.076 4.393 1.00 98.69 96 PHE A C 1
ATOM 723 O O . PHE A 1 96 ? 10.580 3.689 3.257 1.00 98.69 96 PHE A O 1
ATOM 730 N N . SER A 1 97 ? 11.180 4.598 5.229 1.00 98.12 97 SER A N 1
ATOM 731 C CA . SER A 1 97 ? 12.557 4.941 4.904 1.00 98.12 97 SER A CA 1
ATOM 732 C C . SER A 1 97 ? 13.437 3.729 4.643 1.00 98.12 97 SER A C 1
ATOM 734 O O . SER A 1 97 ? 13.151 2.602 5.053 1.00 98.12 97 SER A O 1
ATOM 736 N N . THR A 1 98 ? 14.585 3.994 4.021 1.00 97.81 98 THR A N 1
ATOM 737 C CA . THR A 1 98 ? 15.597 2.975 3.742 1.00 97.81 98 THR A CA 1
ATOM 738 C C . THR A 1 98 ? 16.290 2.428 4.996 1.00 97.81 98 THR A C 1
ATOM 740 O O . THR A 1 98 ? 17.044 1.463 4.915 1.00 97.81 98 THR A O 1
ATOM 743 N N . ASN A 1 99 ? 16.035 3.030 6.164 1.00 97.50 99 ASN A N 1
ATOM 744 C CA . ASN A 1 99 ? 16.506 2.529 7.455 1.00 97.50 99 ASN A CA 1
ATOM 745 C C . ASN A 1 99 ? 15.715 1.296 7.923 1.00 97.50 99 ASN A C 1
ATOM 747 O O . ASN A 1 99 ? 16.206 0.564 8.778 1.00 97.50 99 ASN A O 1
ATOM 751 N N . LEU A 1 100 ? 14.509 1.070 7.378 1.00 96.19 100 LEU A N 1
ATOM 752 C CA . LEU A 1 100 ? 13.744 -0.159 7.598 1.00 96.19 100 LEU A CA 1
ATOM 753 C C . LEU A 1 100 ? 14.247 -1.285 6.683 1.00 96.19 100 LEU A C 1
ATOM 755 O O . LEU A 1 100 ? 14.591 -2.362 7.158 1.00 96.19 100 LEU A O 1
ATOM 759 N N . PHE A 1 101 ? 14.337 -1.008 5.378 1.00 95.88 101 PHE A N 1
ATOM 760 C CA . PHE A 1 101 ? 14.933 -1.891 4.370 1.00 95.88 101 PHE A CA 1
ATOM 761 C C . PHE A 1 101 ? 15.704 -1.063 3.340 1.00 95.88 101 PHE A C 1
ATOM 763 O O . PHE A 1 101 ? 15.210 -0.002 2.975 1.00 95.88 101 PHE A O 1
ATOM 770 N N . PRO A 1 102 ? 16.833 -1.530 2.774 1.00 96.19 102 PRO A N 1
ATOM 771 C CA . PRO A 1 102 ? 17.621 -0.746 1.812 1.00 96.19 102 PRO A CA 1
ATOM 772 C C . PRO A 1 102 ? 16.853 -0.236 0.576 1.00 96.19 102 PRO A C 1
ATOM 774 O O . PRO A 1 102 ? 17.216 0.797 0.012 1.00 96.19 102 PRO A O 1
ATOM 777 N N . THR A 1 103 ? 15.784 -0.930 0.172 1.00 96.19 103 THR A N 1
ATOM 778 C CA . THR A 1 103 ? 14.896 -0.570 -0.950 1.00 96.19 103 THR A CA 1
ATOM 779 C C . THR A 1 103 ? 13.718 0.334 -0.542 1.00 96.19 103 THR A C 1
ATOM 781 O O . THR A 1 103 ? 12.889 0.731 -1.366 1.00 96.19 103 THR A O 1
ATOM 784 N N . GLY A 1 104 ? 13.636 0.697 0.740 1.00 97.62 104 GLY A N 1
ATOM 785 C 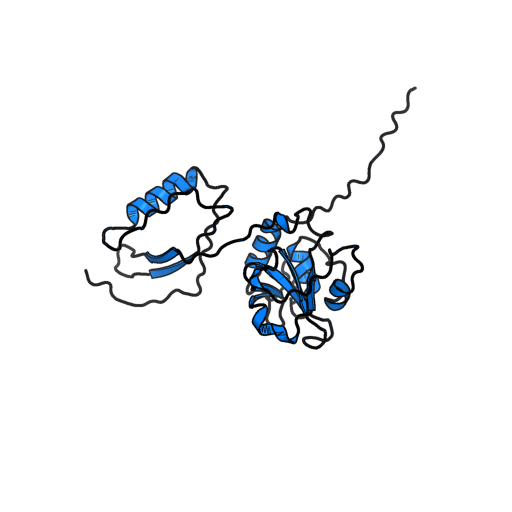CA . GLY A 1 104 ? 12.457 1.296 1.359 1.00 97.62 104 GLY A CA 1
ATOM 786 C C . GLY A 1 104 ? 11.346 0.270 1.593 1.00 97.62 104 GLY A C 1
ATOM 787 O O . GLY A 1 104 ? 11.490 -0.918 1.307 1.00 97.62 104 GLY A O 1
ATOM 788 N N . HIS A 1 105 ? 10.213 0.735 2.112 1.00 98.25 105 HIS A N 1
ATOM 789 C CA . HIS A 1 105 ? 9.013 -0.091 2.238 1.00 98.25 105 HIS A CA 1
ATOM 790 C C . HIS A 1 105 ? 7.767 0.693 1.860 1.00 98.25 105 HIS A C 1
ATOM 792 O O . HIS A 1 105 ? 7.731 1.915 2.016 1.00 98.25 105 HIS A O 1
ATOM 798 N N . VAL A 1 106 ? 6.744 -0.010 1.385 1.00 98.62 106 VAL A N 1
ATOM 799 C CA . VAL A 1 106 ? 5.446 0.584 1.077 1.00 98.62 106 VAL A CA 1
ATOM 800 C C . VAL A 1 106 ? 4.313 -0.390 1.387 1.00 98.62 106 VAL A C 1
ATOM 802 O O . VAL A 1 106 ? 4.465 -1.606 1.250 1.00 98.62 106 VAL A O 1
ATOM 805 N N . GLY A 1 107 ? 3.183 0.152 1.823 1.00 98.50 107 GLY A N 1
ATOM 806 C CA . GLY A 1 107 ? 1.916 -0.562 1.960 1.00 98.50 107 GLY A CA 1
ATOM 807 C C . GLY A 1 107 ? 0.752 0.271 1.441 1.00 98.50 107 GLY A C 1
ATOM 808 O O . GLY A 1 107 ? 0.897 1.469 1.205 1.00 98.50 107 GLY A O 1
ATOM 809 N N . VAL A 1 108 ? -0.410 -0.354 1.287 1.00 98.50 108 VAL A N 1
ATOM 810 C CA . VAL A 1 108 ? -1.655 0.329 0.924 1.00 98.50 108 VAL A CA 1
ATOM 811 C C . VAL A 1 108 ? -2.478 0.533 2.191 1.00 98.50 108 VAL A C 1
ATOM 813 O O . VAL A 1 108 ? -2.781 -0.422 2.904 1.00 98.50 108 VAL A O 1
ATOM 816 N N . SER A 1 109 ? -2.820 1.781 2.500 1.00 98.00 109 SER A N 1
ATOM 817 C CA . SER A 1 109 ? -3.666 2.126 3.641 1.00 98.00 109 SER A CA 1
ATOM 818 C C . SER A 1 109 ? -5.037 1.479 3.485 1.00 98.00 109 SER A C 1
ATOM 820 O O . SER A 1 109 ? -5.711 1.668 2.474 1.00 98.00 109 SER A O 1
ATOM 822 N N . VAL A 1 110 ? -5.491 0.768 4.513 1.00 96.12 110 VAL A N 1
ATOM 823 C CA . VAL A 1 110 ? -6.875 0.275 4.595 1.00 96.12 110 VAL A CA 1
ATOM 824 C C . VAL A 1 110 ? -7.761 1.219 5.426 1.00 96.12 110 VAL A C 1
ATOM 826 O O . VAL A 1 110 ? -8.924 0.902 5.690 1.00 96.12 110 VAL A O 1
ATOM 829 N N . GLY A 1 111 ? -7.227 2.386 5.814 1.00 93.81 111 GLY A N 1
ATOM 830 C CA . GLY A 1 111 ? -7.838 3.347 6.736 1.00 93.81 111 GLY A CA 1
ATOM 831 C C . GLY A 1 111 ? -7.554 3.033 8.212 1.00 93.81 111 GLY A C 1
ATOM 832 O O . GLY A 1 111 ? -7.048 1.960 8.549 1.00 93.81 111 GLY A O 1
ATOM 833 N N . ASN A 1 112 ? -7.887 3.976 9.101 1.00 91.81 112 ASN A N 1
ATOM 834 C CA . ASN A 1 112 ? -7.749 3.852 10.564 1.00 91.81 112 ASN A CA 1
ATOM 835 C C . ASN A 1 112 ? -6.355 3.407 11.031 1.00 91.81 112 ASN A C 1
ATOM 837 O O . ASN A 1 112 ? -6.222 2.483 11.833 1.00 91.81 112 ASN A O 1
ATOM 841 N N . GLY A 1 113 ? -5.307 4.019 10.472 1.00 95.69 113 GLY A N 1
ATOM 842 C CA . GLY A 1 113 ? -3.932 3.769 10.898 1.00 95.69 113 GLY A CA 1
ATOM 843 C C . GLY A 1 113 ? -3.396 2.383 10.551 1.00 95.69 113 GLY A C 1
ATOM 844 O O . GLY A 1 113 ? -2.382 1.970 11.112 1.00 95.69 113 GLY A O 1
ATOM 845 N N . ARG A 1 114 ? -4.047 1.653 9.640 1.00 97.31 114 ARG A N 1
ATOM 846 C CA . ARG A 1 114 ? -3.634 0.310 9.217 1.00 97.31 114 ARG A CA 1
ATOM 847 C C . ARG A 1 114 ? -3.286 0.277 7.740 1.00 97.31 114 ARG A C 1
ATOM 849 O O . ARG A 1 114 ? -3.830 1.035 6.936 1.00 97.31 114 ARG A O 1
ATOM 856 N N . MET A 1 115 ? -2.418 -0.658 7.377 1.00 98.12 115 MET A N 1
ATOM 857 C CA . MET A 1 115 ? -2.062 -0.916 5.986 1.00 98.12 115 MET A CA 1
ATOM 858 C C . MET A 1 115 ? -1.951 -2.409 5.705 1.00 98.12 115 MET A C 1
ATOM 860 O O . MET A 1 115 ? -1.546 -3.184 6.572 1.00 98.12 115 MET A O 1
ATOM 864 N N . VAL A 1 116 ? -2.258 -2.785 4.469 1.00 98.19 116 VAL A N 1
ATOM 865 C CA . VAL A 1 116 ? -1.924 -4.088 3.896 1.00 98.19 116 VAL A CA 1
ATOM 866 C C . VAL A 1 116 ? -0.643 -3.958 3.080 1.00 98.19 116 VAL A C 1
ATOM 868 O O . VAL A 1 116 ? -0.457 -2.994 2.333 1.00 98.19 116 VAL A O 1
ATOM 871 N N . HIS A 1 117 ? 0.281 -4.895 3.247 1.00 98.06 117 HIS A N 1
ATOM 872 C CA . HIS A 1 117 ? 1.5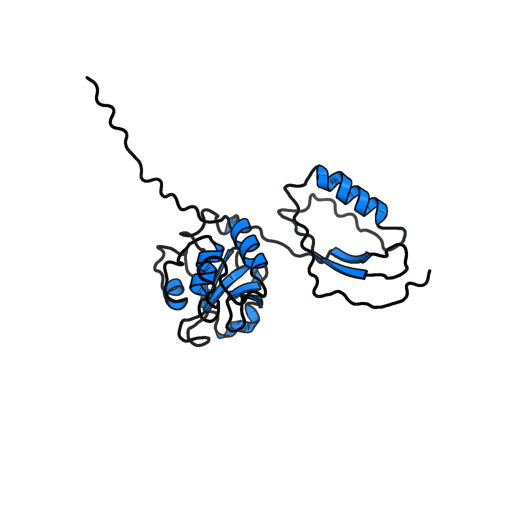79 -4.840 2.585 1.00 98.06 117 HIS A CA 1
ATOM 873 C C . HIS A 1 117 ? 2.200 -6.226 2.444 1.00 98.06 117 HIS A C 1
ATOM 875 O O . HIS A 1 117 ? 1.995 -7.107 3.280 1.00 98.06 117 HIS A O 1
ATOM 881 N N . ALA A 1 118 ? 3.020 -6.394 1.410 1.00 96.88 118 ALA A N 1
ATOM 882 C CA . ALA A 1 118 ? 3.912 -7.535 1.279 1.00 96.88 118 ALA A CA 1
ATOM 883 C C . ALA A 1 118 ? 5.117 -7.373 2.217 1.00 96.88 118 ALA A C 1
ATOM 885 O O . ALA A 1 118 ? 5.863 -6.395 2.135 1.00 96.88 118 ALA A O 1
ATOM 886 N N . TRP A 1 119 ? 5.307 -8.333 3.116 1.00 93.75 119 TRP A N 1
ATOM 887 C CA . TRP A 1 119 ? 6.440 -8.411 4.033 1.00 93.75 119 TRP A CA 1
ATOM 888 C C . TRP A 1 119 ? 7.350 -9.594 3.688 1.00 93.75 119 TRP A C 1
ATOM 890 O O . TRP A 1 119 ? 7.068 -10.386 2.792 1.00 93.75 119 TRP A O 1
ATOM 900 N N . VAL A 1 120 ? 8.440 -9.755 4.443 1.00 89.69 120 VAL A N 1
ATOM 901 C CA . VAL A 1 120 ? 9.377 -10.884 4.286 1.00 89.69 120 VAL A CA 1
ATOM 902 C C . VAL A 1 120 ? 8.677 -12.241 4.455 1.00 89.69 120 VAL A C 1
ATOM 904 O O . VAL A 1 120 ? 9.053 -13.211 3.810 1.00 89.69 120 VAL A O 1
ATOM 907 N N . ALA A 1 121 ? 7.642 -12.301 5.296 1.00 89.38 121 ALA A N 1
ATOM 908 C CA . ALA A 1 121 ? 6.878 -13.512 5.589 1.00 89.38 121 ALA A CA 1
ATOM 909 C C . ALA A 1 121 ? 5.538 -13.593 4.833 1.00 89.38 121 ALA A C 1
ATOM 911 O O . ALA A 1 121 ? 4.674 -14.349 5.257 1.00 89.38 121 ALA A O 1
ATOM 912 N N . GLY A 1 122 ? 5.356 -12.795 3.773 1.00 93.94 122 GLY A N 1
ATOM 913 C CA . GLY A 1 122 ? 4.112 -12.726 3.004 1.00 93.94 122 GLY A CA 1
ATOM 914 C C . GLY A 1 122 ? 3.282 -11.473 3.253 1.00 93.94 122 GLY A C 1
ATOM 915 O O . GLY A 1 122 ? 3.720 -10.528 3.916 1.00 93.94 122 GLY A O 1
ATOM 916 N N . VAL A 1 123 ? 2.086 -11.456 2.672 1.00 96.38 123 VAL A N 1
ATOM 917 C CA . VAL A 1 123 ? 1.144 -10.338 2.757 1.00 96.38 123 VAL A CA 1
ATOM 918 C C . VAL A 1 123 ? 0.425 -10.365 4.097 1.00 96.38 123 VAL A C 1
ATOM 920 O O . VAL A 1 123 ? -0.126 -11.387 4.508 1.00 96.38 123 VAL A O 1
ATOM 923 N N . LYS A 1 124 ? 0.398 -9.223 4.776 1.00 95.69 124 LYS A N 1
ATOM 924 C CA . LYS A 1 124 ? -0.288 -9.064 6.059 1.00 95.69 124 LYS A CA 1
ATOM 925 C C . LYS A 1 124 ? -0.848 -7.660 6.222 1.00 95.69 124 LYS A C 1
ATOM 927 O O . LYS A 1 124 ? -0.529 -6.751 5.455 1.00 95.69 124 LYS A O 1
ATOM 932 N N . ILE A 1 125 ? -1.670 -7.511 7.254 1.00 96.62 125 ILE A N 1
ATOM 933 C CA . ILE A 1 125 ? -2.200 -6.236 7.720 1.00 96.62 125 ILE A CA 1
ATOM 934 C C . ILE A 1 125 ? -1.548 -5.867 9.054 1.00 96.62 125 ILE A C 1
ATOM 936 O O . ILE A 1 125 ? -1.650 -6.621 10.017 1.00 96.62 125 ILE A O 1
ATOM 940 N N . ASP A 1 126 ? -0.938 -4.688 9.124 1.00 96.94 126 ASP A N 1
ATOM 941 C CA . ASP A 1 126 ? -0.289 -4.173 10.334 1.00 96.94 126 ASP A CA 1
ATOM 942 C C . ASP A 1 126 ? -0.777 -2.755 10.665 1.00 96.94 126 ASP A C 1
ATOM 944 O O . ASP A 1 126 ? -1.326 -2.040 9.819 1.00 96.94 126 ASP A O 1
ATOM 948 N N . SER A 1 127 ? -0.568 -2.346 11.920 1.00 97.38 127 SER A N 1
ATOM 949 C CA . SER A 1 127 ? -0.656 -0.938 12.316 1.00 97.38 127 SER A CA 1
ATOM 950 C C . SER A 1 127 ? 0.537 -0.169 11.749 1.00 97.38 127 SER A C 1
ATOM 952 O O . SER A 1 127 ? 1.679 -0.612 11.878 1.00 97.38 127 SER A O 1
ATOM 954 N N . ILE A 1 128 ? 0.281 1.002 11.165 1.00 98.12 128 ILE A N 1
ATOM 955 C CA . ILE A 1 128 ? 1.320 1.915 10.666 1.00 98.12 128 ILE A CA 1
ATOM 956 C C . ILE A 1 128 ? 2.197 2.406 11.829 1.00 98.12 128 ILE A C 1
ATOM 958 O O . ILE A 1 128 ? 3.408 2.551 11.670 1.00 98.12 128 ILE A O 1
ATOM 962 N N . ASP A 1 129 ? 1.604 2.577 13.014 1.00 97.56 129 ASP A N 1
ATOM 963 C CA . ASP A 1 129 ? 2.286 3.073 14.215 1.00 97.56 129 ASP A CA 1
ATOM 964 C C . ASP A 1 129 ? 3.399 2.125 14.704 1.00 97.56 129 ASP A C 1
ATOM 966 O O . ASP A 1 129 ? 4.428 2.561 15.213 1.00 97.56 129 ASP A O 1
ATOM 970 N N . ASN A 1 130 ? 3.282 0.819 14.427 1.00 97.12 130 ASN A N 1
ATOM 971 C CA . ASN A 1 130 ? 4.335 -0.157 14.747 1.00 97.12 130 ASN A CA 1
ATOM 972 C C . ASN A 1 130 ? 5.662 0.130 14.016 1.00 97.12 130 ASN A C 1
ATOM 974 O O . ASN A 1 130 ? 6.709 -0.395 14.398 1.00 97.12 130 ASN A O 1
ATOM 978 N N . LEU A 1 131 ? 5.617 0.927 12.944 1.00 96.75 131 LEU A N 1
ATOM 979 C CA . LEU A 1 131 ? 6.756 1.298 12.106 1.00 96.75 131 LEU A CA 1
ATOM 980 C C . LEU A 1 131 ? 6.978 2.823 12.078 1.00 96.75 131 LEU A C 1
ATOM 982 O O . LEU A 1 131 ? 7.670 3.322 11.183 1.00 96.75 131 LEU A O 1
ATOM 986 N N . ALA A 1 132 ? 6.423 3.567 13.043 1.00 97.06 132 ALA A N 1
ATOM 987 C CA . ALA A 1 132 ? 6.427 5.031 13.058 1.00 97.06 132 ALA A CA 1
ATOM 988 C C . ALA A 1 132 ? 7.835 5.643 12.953 1.00 97.06 132 ALA A C 1
ATOM 990 O O . ALA A 1 132 ? 8.020 6.613 12.221 1.00 97.06 132 ALA A O 1
ATOM 991 N N . GLN A 1 133 ? 8.856 5.053 13.592 1.00 97.94 133 GLN A N 1
ATOM 992 C CA . GLN A 1 133 ? 10.237 5.561 13.511 1.00 97.94 133 GLN A CA 1
ATOM 993 C C . GLN A 1 133 ? 10.846 5.516 12.099 1.00 97.94 133 GLN A C 1
ATOM 995 O O . GLN A 1 133 ? 11.859 6.166 11.843 1.00 97.94 133 GLN A O 1
ATOM 1000 N N . TYR A 1 134 ? 10.256 4.744 11.184 1.00 98.25 134 TYR A N 1
ATOM 1001 C CA . TYR A 1 134 ? 10.701 4.639 9.796 1.00 98.25 134 TYR A CA 1
ATOM 1002 C C . TYR A 1 134 ? 9.766 5.341 8.817 1.00 98.25 134 TYR A C 1
ATOM 1004 O O . TYR A 1 134 ? 10.089 5.397 7.632 1.00 98.25 134 TYR A O 1
ATOM 1012 N N . TYR A 1 135 ? 8.620 5.838 9.273 1.00 98.56 135 TYR A N 1
ATOM 1013 C CA . TYR A 1 135 ? 7.591 6.421 8.427 1.00 98.56 135 TYR A CA 1
ATOM 1014 C C . TYR A 1 135 ? 8.089 7.688 7.720 1.00 98.56 135 TYR A C 1
ATOM 1016 O O . TYR A 1 135 ? 8.667 8.581 8.338 1.00 98.56 135 TYR A O 1
ATOM 1024 N N . LEU A 1 136 ? 7.866 7.758 6.407 1.00 98.50 136 LEU A N 1
ATOM 1025 C CA . LEU A 1 136 ? 8.181 8.937 5.596 1.00 98.50 136 LEU A CA 1
ATOM 1026 C C . LEU A 1 136 ? 6.949 9.803 5.341 1.00 98.50 136 LEU A C 1
ATOM 1028 O O . LEU A 1 136 ? 7.060 11.024 5.243 1.00 98.50 136 LEU A O 1
ATOM 1032 N N . GLY A 1 137 ? 5.793 9.168 5.174 1.00 98.38 137 GLY A N 1
ATOM 1033 C CA . GLY A 1 137 ? 4.585 9.825 4.709 1.00 98.38 137 GLY A CA 1
ATOM 1034 C C . GLY A 1 137 ? 3.696 8.894 3.897 1.00 98.38 137 GLY A C 1
ATOM 1035 O O . GLY A 1 137 ? 3.995 7.714 3.707 1.00 98.38 137 GLY A O 1
ATOM 1036 N N . TRP A 1 138 ? 2.628 9.455 3.349 1.00 98.44 138 TRP A N 1
ATOM 1037 C CA . TRP A 1 138 ? 1.774 8.795 2.374 1.00 98.44 138 TRP A CA 1
ATOM 1038 C C . TRP A 1 138 ? 1.633 9.622 1.096 1.00 98.44 138 TRP A C 1
ATOM 1040 O O . TRP A 1 138 ? 1.890 10.833 1.079 1.00 98.44 138 TRP A O 1
ATOM 1050 N N . ARG A 1 139 ? 1.242 8.956 0.005 1.00 97.75 139 ARG A N 1
ATOM 1051 C CA . ARG A 1 139 ? 0.919 9.584 -1.284 1.00 97.75 139 ARG A CA 1
ATOM 1052 C C . ARG A 1 139 ? -0.300 8.922 -1.911 1.00 97.75 139 ARG A C 1
ATOM 1054 O O . ARG A 1 139 ? -0.479 7.712 -1.806 1.00 97.75 139 ARG A O 1
ATOM 1061 N N . TRP A 1 140 ? -1.126 9.718 -2.583 1.00 96.88 140 TRP A N 1
ATOM 1062 C CA . TRP A 1 140 ? -2.256 9.187 -3.345 1.00 96.88 140 TRP A CA 1
ATOM 1063 C C . TRP A 1 140 ? -1.788 8.595 -4.680 1.00 96.88 140 TRP A C 1
ATOM 1065 O O . TRP A 1 140 ? -0.962 9.229 -5.345 1.00 96.88 140 TRP A O 1
ATOM 1075 N N . PRO A 1 141 ? -2.290 7.429 -5.112 1.00 95.94 141 PRO A N 1
ATOM 1076 C CA . PRO A 1 141 ? -1.839 6.799 -6.342 1.00 95.94 141 PRO A CA 1
ATOM 1077 C C . PRO A 1 141 ? -2.550 7.350 -7.595 1.00 95.94 141 PRO A C 1
ATOM 1079 O O . PRO A 1 141 ? -3.231 6.616 -8.301 1.00 95.94 141 PRO A O 1
ATOM 1082 N N . ASN A 1 142 ? -2.380 8.650 -7.883 1.00 92.50 142 ASN A N 1
ATOM 1083 C CA . ASN A 1 142 ? -3.046 9.375 -8.986 1.00 92.50 142 ASN A CA 1
ATOM 1084 C C . ASN A 1 142 ? -2.980 8.659 -10.351 1.00 92.50 142 ASN A C 1
ATOM 1086 O O . ASN A 1 142 ? -3.925 8.723 -11.128 1.00 92.50 142 ASN A O 1
ATOM 1090 N N . GLY A 1 143 ? -1.850 8.024 -10.670 1.00 90.44 143 GLY A N 1
ATOM 1091 C CA . GLY A 1 143 ? -1.636 7.309 -11.929 1.00 90.44 143 GLY A CA 1
ATOM 1092 C C . GLY A 1 143 ? -2.155 5.870 -11.929 1.00 90.44 143 GLY A C 1
ATOM 1093 O O . GLY A 1 143 ? -2.066 5.199 -12.954 1.00 90.44 143 GLY A O 1
ATOM 1094 N N . TRP A 1 144 ? -2.650 5.368 -10.794 1.00 93.62 144 TRP A N 1
ATOM 1095 C CA . TRP A 1 144 ? -3.126 3.990 -10.642 1.00 93.62 144 TRP A CA 1
ATOM 1096 C C . TRP A 1 144 ? -4.610 3.887 -10.290 1.00 93.62 144 TRP A C 1
ATOM 1098 O O . TRP A 1 144 ? -5.154 2.791 -10.305 1.00 93.62 144 TRP A O 1
ATOM 1108 N N . THR A 1 145 ? -5.282 4.987 -9.964 1.00 92.19 145 THR A N 1
ATOM 1109 C CA . THR A 1 145 ? -6.728 4.989 -9.740 1.00 92.19 145 THR A CA 1
ATOM 1110 C C . THR A 1 145 ? -7.327 6.325 -10.150 1.00 92.19 145 THR A C 1
ATOM 1112 O O . THR A 1 145 ? -6.693 7.370 -10.007 1.00 92.19 145 THR A O 1
ATOM 1115 N N . SER A 1 146 ? -8.556 6.295 -10.667 1.00 90.88 146 SER A N 1
ATOM 1116 C CA . SER A 1 146 ? -9.333 7.506 -10.958 1.00 90.88 146 SER A CA 1
ATOM 1117 C C . SER A 1 146 ? -10.011 8.095 -9.721 1.00 90.88 146 SER A C 1
ATOM 1119 O O . SER A 1 146 ? -10.530 9.210 -9.786 1.00 90.88 146 SER A O 1
ATOM 1121 N N . ASP A 1 147 ? -10.042 7.349 -8.616 1.00 91.38 147 ASP A N 1
ATOM 1122 C CA . ASP A 1 147 ? -10.667 7.797 -7.378 1.00 91.38 147 ASP A CA 1
ATOM 1123 C C . ASP A 1 147 ? -9.880 8.953 -6.760 1.00 91.38 147 ASP A C 1
ATOM 1125 O O . ASP A 1 147 ? -8.655 9.052 -6.878 1.00 91.38 147 ASP A O 1
ATOM 1129 N N . LEU A 1 148 ? -10.591 9.837 -6.066 1.00 90.44 148 LEU A N 1
ATOM 1130 C CA . LEU A 1 148 ? -9.994 10.955 -5.350 1.00 90.44 148 LEU A CA 1
ATOM 1131 C C . LEU A 1 148 ? -9.730 10.568 -3.887 1.00 90.44 148 LEU A C 1
ATOM 1133 O O . LEU A 1 148 ? -10.497 9.798 -3.307 1.00 90.44 148 LEU A O 1
ATOM 1137 N N . PRO A 1 149 ? -8.728 11.172 -3.219 1.00 87.81 149 PRO A N 1
ATOM 1138 C CA . PRO A 1 149 ? -8.495 10.926 -1.794 1.00 87.81 149 PRO A CA 1
ATOM 1139 C C . PRO A 1 149 ? -9.734 11.203 -0.933 1.00 87.81 149 PRO A C 1
ATOM 1141 O O . PRO A 1 149 ? -9.972 10.529 0.062 1.00 87.81 149 PRO A O 1
ATOM 1144 N N . SER A 1 150 ? -10.536 12.198 -1.325 1.00 84.94 150 SER A N 1
ATOM 1145 C CA . SER A 1 150 ? -11.765 12.592 -0.634 1.00 84.94 150 SER A CA 1
ATOM 1146 C C . SER A 1 150 ? -12.953 11.668 -0.898 1.00 84.94 150 SER A C 1
ATOM 1148 O O . SER A 1 150 ? -13.931 11.743 -0.160 1.00 84.94 150 SER A O 1
ATOM 1150 N N . SER A 1 151 ? -12.907 10.839 -1.947 1.00 76.88 151 SER A N 1
ATOM 1151 C CA . SER A 1 151 ? -13.955 9.853 -2.239 1.00 76.88 151 SER A CA 1
ATOM 1152 C C . SER A 1 151 ? -13.679 8.492 -1.606 1.00 76.88 151 SER A C 1
ATOM 1154 O O . SER A 1 151 ? -14.568 7.644 -1.607 1.00 76.88 151 SER A O 1
ATOM 1156 N N . ALA A 1 152 ? -12.477 8.275 -1.064 1.00 67.31 152 ALA A N 1
ATOM 1157 C CA . ALA A 1 152 ? -12.154 7.055 -0.344 1.00 67.31 152 ALA A CA 1
ATOM 1158 C C . ALA A 1 152 ? -13.069 6.934 0.886 1.00 67.31 152 ALA A C 1
ATOM 1160 O O . ALA A 1 152 ? -13.090 7.848 1.720 1.00 67.31 152 ALA A O 1
ATOM 1161 N N . PRO A 1 153 ? -13.850 5.849 1.021 1.00 62.72 153 PRO A N 1
ATOM 1162 C CA . PRO A 1 153 ? -14.777 5.724 2.129 1.00 62.72 153 PRO A CA 1
ATOM 1163 C C . PRO A 1 153 ? -13.994 5.687 3.437 1.00 62.72 153 PRO A C 1
ATOM 1165 O O . PRO A 1 153 ? -13.087 4.877 3.642 1.00 62.72 153 PRO A O 1
ATOM 1168 N N . ASN A 1 154 ? -14.364 6.589 4.340 1.00 61.19 154 ASN A N 1
ATOM 1169 C CA . ASN A 1 154 ? -13.843 6.595 5.691 1.00 61.19 154 ASN A CA 1
ATOM 1170 C C . ASN A 1 154 ? -14.582 5.494 6.456 1.00 61.19 154 ASN A C 1
ATOM 1172 O O . ASN A 1 154 ? -15.653 5.722 7.019 1.00 61.19 154 ASN A O 1
ATOM 1176 N N . ILE A 1 155 ? -14.083 4.260 6.363 1.00 61.59 155 ILE A N 1
ATOM 1177 C CA . ILE A 1 155 ? -14.719 3.125 7.028 1.00 61.59 155 ILE A CA 1
ATOM 1178 C C . ILE A 1 155 ? -14.545 3.338 8.524 1.00 61.59 155 ILE A C 1
ATOM 1180 O O . ILE A 1 155 ? -13.453 3.169 9.048 1.00 61.59 155 ILE A O 1
ATOM 1184 N N . GLN A 1 156 ? -15.608 3.698 9.232 1.00 54.28 156 GLN A N 1
ATOM 1185 C CA . GLN A 1 156 ? -15.603 3.599 10.684 1.00 54.28 156 GLN A CA 1
ATOM 1186 C C . GLN A 1 156 ? -15.909 2.151 11.051 1.00 54.28 156 GLN A C 1
ATOM 1188 O O . GLN A 1 156 ? -17.027 1.673 10.864 1.00 54.28 156 GLN A O 1
ATOM 1193 N N . TYR A 1 157 ? -14.904 1.438 11.555 1.00 49.44 157 TYR A N 1
ATOM 1194 C CA . TYR A 1 157 ? -15.125 0.115 12.120 1.00 49.44 157 TYR A CA 1
ATOM 1195 C C . TYR A 1 157 ? -15.849 0.280 13.456 1.00 49.44 157 TYR A C 1
ATOM 1197 O O . TYR A 1 157 ? -15.310 0.869 14.395 1.00 49.44 157 TYR A O 1
ATOM 1205 N N . ARG A 1 158 ? -17.063 -0.259 13.560 1.00 44.75 158 ARG A N 1
ATOM 1206 C CA . ARG A 1 158 ? -17.724 -0.466 14.848 1.00 44.75 158 ARG A CA 1
ATOM 1207 C C . ARG A 1 158 ? -17.814 -1.965 15.081 1.00 44.75 158 ARG A C 1
ATOM 1209 O O . ARG A 1 158 ? -18.439 -2.668 14.293 1.00 44.75 158 ARG A O 1
ATOM 1216 N N . LEU A 1 159 ? -17.198 -2.447 16.158 1.00 46.47 159 LEU A N 1
ATOM 1217 C CA . LEU A 1 159 ? -17.501 -3.775 16.681 1.00 46.47 159 LEU A CA 1
ATOM 1218 C C . LEU A 1 159 ? -18.982 -3.759 17.078 1.00 46.47 159 LEU A C 1
ATOM 1220 O O . LEU A 1 159 ? -19.365 -3.004 17.974 1.00 46.47 159 LEU A O 1
ATOM 1224 N N . VAL A 1 160 ? -19.823 -4.517 16.375 1.00 47.22 160 VAL A N 1
ATOM 1225 C CA . VAL A 1 160 ? -21.277 -4.509 16.632 1.00 47.22 160 VAL A CA 1
ATOM 1226 C C . VAL A 1 160 ? -21.652 -5.443 17.788 1.00 47.22 160 VAL A C 1
ATOM 1228 O O . VAL A 1 160 ? -22.752 -5.368 18.323 1.00 47.22 160 VAL A O 1
ATOM 1231 N N . GLY A 1 161 ? -20.691 -6.230 18.266 1.00 46.25 161 GLY A N 1
ATOM 1232 C CA . GLY A 1 161 ? -20.812 -7.107 19.421 1.00 46.25 161 GLY A CA 1
ATOM 1233 C C . GLY A 1 161 ? -20.353 -8.521 19.087 1.00 46.25 161 GLY A C 1
ATOM 1234 O O . GLY A 1 161 ? -20.009 -8.831 17.944 1.00 46.25 161 GLY A O 1
ATOM 1235 N N . ASN A 1 162 ? -20.354 -9.379 20.104 1.00 48.34 162 ASN A N 1
ATOM 1236 C CA . ASN A 1 162 ? -20.105 -10.805 19.937 1.00 48.34 162 ASN A CA 1
ATOM 1237 C C . ASN A 1 162 ? -21.402 -11.454 19.446 1.00 48.34 162 ASN A C 1
ATOM 1239 O O . ASN A 1 162 ? -22.421 -11.383 20.136 1.00 48.34 162 ASN A O 1
ATOM 1243 N N . VAL A 1 163 ? -21.378 -12.094 18.279 1.00 50.69 163 VAL A N 1
ATOM 1244 C CA . VAL A 1 163 ? -22.510 -12.907 17.823 1.00 50.69 163 VAL A CA 1
ATOM 1245 C C . VAL A 1 163 ? -22.288 -14.322 18.340 1.00 50.69 163 VAL A C 1
ATOM 1247 O O . VAL A 1 163 ? -21.255 -14.919 18.047 1.00 50.69 163 VAL A O 1
ATOM 1250 N N . ALA A 1 164 ? -23.227 -14.834 19.136 1.00 45.00 164 ALA A N 1
ATOM 1251 C CA . ALA A 1 164 ? -23.215 -16.207 19.624 1.00 45.00 164 ALA A CA 1
ATOM 1252 C C . ALA A 1 164 ? -24.187 -17.041 18.783 1.00 45.00 164 ALA A C 1
ATOM 1254 O O . ALA A 1 164 ? -25.401 -16.874 18.884 1.00 45.00 164 ALA A O 1
ATOM 1255 N N . TRP A 1 165 ? -23.668 -17.942 17.952 1.00 42.84 165 TRP A N 1
ATOM 1256 C CA . TRP A 1 165 ? -24.483 -18.894 17.200 1.00 42.84 165 TRP A CA 1
ATOM 1257 C C . TRP A 1 165 ? -24.527 -20.234 17.934 1.00 42.84 165 TRP A C 1
ATOM 1259 O O . TRP A 1 165 ? -23.482 -20.806 18.220 1.00 42.84 165 TRP A O 1
ATOM 1269 N N . SER A 1 166 ? -25.720 -20.749 18.233 1.00 38.25 166 SER A N 1
ATOM 1270 C CA . SER A 1 166 ? -25.905 -22.092 18.793 1.00 38.25 166 SER A CA 1
ATOM 1271 C C . SER A 1 166 ? -26.679 -22.944 17.784 1.00 38.25 166 SER A C 1
ATOM 1273 O O . SER A 1 166 ? -27.869 -22.690 17.574 1.00 38.25 166 SER A O 1
ATOM 1275 N N . PRO A 1 167 ? -26.056 -23.938 17.121 1.00 44.31 167 PRO A N 1
ATOM 1276 C CA . PRO A 1 167 ? -26.810 -24.944 16.396 1.00 44.31 167 PRO A CA 1
ATOM 1277 C C . PRO A 1 167 ? -27.674 -25.757 17.381 1.00 44.31 167 PRO A C 1
ATOM 1279 O O . PRO A 1 167 ? -27.431 -25.731 18.590 1.00 44.31 167 PRO A O 1
ATOM 1282 N N . PRO A 1 168 ? -28.641 -26.560 16.892 1.00 49.78 168 PRO A N 1
ATOM 1283 C CA . PRO A 1 168 ? -29.539 -27.368 17.733 1.00 49.78 168 PRO A CA 1
ATOM 1284 C C . PRO A 1 168 ? -28.836 -28.266 18.775 1.00 49.78 168 PRO A C 1
ATOM 1286 O O . PRO A 1 168 ? -29.464 -28.729 19.724 1.00 49.78 168 PRO A O 1
ATOM 1289 N N . ASN A 1 169 ? -27.523 -28.472 18.632 1.00 45.19 169 ASN A N 1
ATOM 1290 C CA . ASN A 1 169 ? -26.682 -29.315 19.470 1.00 45.19 169 ASN A CA 1
ATOM 1291 C C . ASN A 1 169 ? -25.690 -28.503 20.342 1.00 45.19 169 ASN A C 1
ATOM 1293 O O . ASN A 1 169 ? -24.498 -28.783 20.338 1.00 45.19 169 ASN A O 1
ATOM 1297 N N . LYS A 1 170 ? -26.188 -27.531 21.120 1.00 43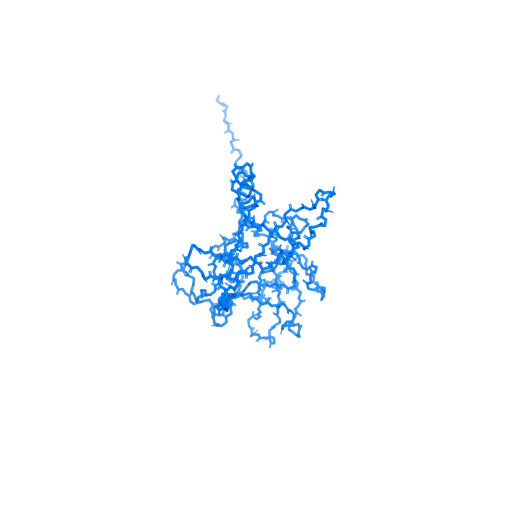.25 170 LYS A N 1
ATOM 1298 C CA . LYS A 1 170 ? -25.588 -26.974 22.364 1.00 43.25 170 LYS A CA 1
ATOM 1299 C C . LYS A 1 170 ? -24.154 -26.395 22.345 1.00 43.25 170 LYS A C 1
ATOM 1301 O O . LYS A 1 170 ? -23.600 -26.188 23.425 1.00 43.25 170 LYS A O 1
ATOM 1306 N N . SER A 1 171 ? -23.554 -26.080 21.203 1.00 39.16 171 SER A N 1
ATOM 1307 C CA . SER A 1 171 ? -22.258 -25.378 21.149 1.00 39.16 171 SER A CA 1
ATOM 1308 C C . SER A 1 171 ? -22.430 -23.925 20.707 1.00 39.16 171 SER A C 1
ATOM 1310 O O . SER A 1 171 ? -22.799 -23.653 19.574 1.00 39.16 171 SER A O 1
ATOM 1312 N N . CYS A 1 172 ? -22.167 -22.978 21.608 1.00 38.91 172 CYS A N 1
ATOM 1313 C CA . CYS A 1 172 ? -22.206 -21.549 21.313 1.00 38.91 172 CYS A CA 1
ATOM 1314 C C . CYS A 1 172 ? -20.886 -21.136 20.624 1.00 38.91 172 CYS A C 1
ATOM 1316 O O . CYS A 1 172 ? -19.839 -21.109 21.262 1.00 38.91 172 CYS A O 1
ATOM 1318 N N . LEU A 1 173 ? -20.926 -20.834 19.324 1.00 41.47 173 LEU A N 1
ATOM 1319 C CA . LEU A 1 173 ? -19.812 -20.253 18.571 1.00 41.47 173 LEU A CA 1
ATOM 1320 C C . LEU A 1 173 ? -19.866 -18.733 18.703 1.00 41.47 173 LEU A C 1
ATOM 1322 O O . LEU A 1 173 ? -20.806 -18.102 18.219 1.00 41.47 173 LEU A O 1
ATOM 1326 N N . TYR A 1 174 ? -18.862 -18.152 19.355 1.00 39.66 174 TYR A N 1
ATOM 1327 C CA . TYR A 1 174 ? -18.677 -16.707 19.405 1.00 39.66 174 TYR A CA 1
ATOM 1328 C C . TYR A 1 174 ? -17.842 -16.265 18.206 1.00 39.66 174 TYR A C 1
ATOM 1330 O O . TYR A 1 174 ? -16.723 -16.738 18.020 1.00 39.66 174 TYR A O 1
ATOM 1338 N N . ALA A 1 175 ? -18.378 -15.350 17.402 1.00 46.06 175 ALA A N 1
ATOM 1339 C CA . ALA A 1 175 ? -17.616 -14.657 16.373 1.00 46.06 175 ALA A CA 1
ATOM 1340 C C . ALA A 1 175 ? -17.700 -13.144 16.598 1.00 46.06 175 ALA A C 1
ATOM 1342 O O . ALA A 1 175 ? -18.782 -12.587 16.813 1.00 46.06 175 ALA A O 1
ATOM 1343 N N . ASN A 1 176 ? -16.552 -12.471 16.521 1.00 39.56 176 ASN A N 1
ATOM 1344 C CA . ASN A 1 176 ? -16.501 -11.017 16.424 1.00 39.56 176 ASN A CA 1
ATOM 1345 C C . ASN A 1 176 ? -17.079 -10.608 15.063 1.00 39.56 176 ASN A C 1
ATOM 1347 O O . ASN A 1 176 ? -16.487 -10.905 14.023 1.00 39.56 176 ASN A O 1
ATOM 1351 N N . MET A 1 177 ? -18.235 -9.937 15.055 1.00 43.34 177 MET A N 1
ATOM 1352 C CA . MET A 1 177 ? -18.839 -9.435 13.821 1.00 43.34 177 MET A CA 1
ATOM 1353 C C . MET A 1 177 ? -18.495 -7.958 13.623 1.00 43.34 177 MET A C 1
ATOM 1355 O O . MET A 1 177 ? -18.836 -7.093 14.436 1.00 43.34 177 MET A O 1
ATOM 1359 N N . TRP A 1 178 ? -17.836 -7.673 12.503 1.00 40.91 178 TRP A N 1
ATOM 1360 C CA . TRP A 1 178 ? -17.557 -6.320 12.040 1.00 40.91 178 TRP A CA 1
ATOM 1361 C C . TRP A 1 178 ? -18.588 -5.947 10.973 1.00 40.91 178 TRP A C 1
ATOM 1363 O O . TRP A 1 178 ? -18.690 -6.620 9.949 1.00 40.91 178 TRP A O 1
ATOM 1373 N N . ILE A 1 179 ? -19.363 -4.886 11.215 1.00 46.94 179 ILE A N 1
ATOM 1374 C CA . ILE A 1 179 ? -20.277 -4.323 10.212 1.00 46.94 179 ILE A CA 1
ATOM 1375 C C . ILE A 1 179 ? -19.623 -3.082 9.607 1.00 46.94 179 ILE A C 1
ATOM 1377 O O . ILE A 1 179 ? -19.129 -2.210 10.324 1.00 46.94 179 ILE A O 1
ATOM 1381 N N . PHE A 1 180 ? -19.624 -3.020 8.278 1.00 45.34 180 PHE A N 1
ATOM 1382 C CA . PHE A 1 180 ? -19.078 -1.922 7.494 1.00 45.34 180 PHE A CA 1
ATOM 1383 C C . PHE A 1 180 ? -20.199 -0.937 7.170 1.00 45.34 180 PHE A C 1
ATOM 1385 O O . PHE A 1 180 ? -21.251 -1.342 6.682 1.00 45.34 180 PHE A O 1
ATOM 1392 N N . PHE A 1 181 ? -19.969 0.351 7.415 1.00 43.81 181 PHE A N 1
ATOM 1393 C CA . PHE A 1 181 ? -20.895 1.408 7.017 1.00 43.81 181 PHE A CA 1
ATOM 1394 C C . PHE A 1 181 ? -20.216 2.295 5.979 1.00 43.81 181 PHE A C 1
ATOM 1396 O O . PHE A 1 181 ? -19.232 2.972 6.278 1.00 43.81 181 PHE A O 1
ATOM 1403 N N . GLN A 1 182 ? -20.747 2.298 4.759 1.00 36.00 182 GLN A N 1
ATOM 1404 C CA . GLN A 1 182 ? -20.362 3.246 3.722 1.00 36.00 182 GLN A CA 1
ATOM 1405 C C . GLN A 1 182 ? -21.370 4.407 3.775 1.00 36.00 182 GLN A C 1
ATOM 1407 O O . GLN A 1 182 ? -22.496 4.273 3.312 1.00 36.00 182 GLN A O 1
ATOM 1412 N N . ASN A 1 183 ? -20.956 5.529 4.374 1.00 36.91 183 ASN A N 1
ATOM 1413 C CA . ASN A 1 183 ? -21.709 6.778 4.594 1.00 36.91 183 ASN A CA 1
ATOM 1414 C C . ASN A 1 183 ? -22.772 6.784 5.712 1.00 36.91 183 ASN A C 1
ATOM 1416 O O . ASN A 1 183 ? -23.760 6.069 5.660 1.00 36.91 183 ASN A O 1
ATOM 1420 N N . GLY A 1 184 ? -22.554 7.693 6.676 1.00 34.69 184 GLY A N 1
ATOM 1421 C CA . GLY A 1 184 ? -23.529 8.370 7.546 1.00 34.69 184 GLY A CA 1
ATOM 1422 C C . GLY A 1 184 ? -24.794 7.616 7.965 1.00 34.69 184 GLY A C 1
ATOM 1423 O O . GLY A 1 184 ? -25.710 7.432 7.172 1.00 34.69 184 GLY A O 1
ATOM 1424 N N . TYR A 1 185 ? -24.897 7.320 9.264 1.00 34.88 185 TYR A N 1
ATOM 1425 C CA . TYR A 1 185 ? -26.149 6.927 9.919 1.00 34.88 185 TYR A CA 1
ATOM 1426 C C . TYR A 1 185 ? -27.327 7.809 9.456 1.00 34.88 185 TYR A C 1
ATOM 1428 O O . TYR A 1 185 ? -27.235 9.035 9.583 1.00 34.88 185 TYR A O 1
ATOM 1436 N N . PRO A 1 186 ? -28.474 7.250 9.027 1.00 31.55 186 PRO A N 1
ATOM 1437 C CA . PRO A 1 186 ? -29.720 7.985 9.163 1.00 31.55 186 PRO A CA 1
ATOM 1438 C C . PRO A 1 186 ? -29.929 8.237 10.663 1.00 31.55 186 PRO A C 1
ATOM 1440 O O . PRO A 1 186 ? -29.866 7.316 11.477 1.00 31.55 186 PRO A O 1
ATOM 1443 N N . ASN A 1 187 ? -30.100 9.506 11.037 1.00 30.88 187 ASN A N 1
ATOM 1444 C CA . ASN A 1 187 ? -30.365 9.938 12.409 1.00 30.88 187 ASN A CA 1
ATOM 1445 C C . ASN A 1 187 ? -31.526 9.127 13.008 1.00 30.88 187 ASN A C 1
ATOM 1447 O O . ASN A 1 187 ? -32.685 9.352 12.672 1.00 30.88 187 ASN A O 1
ATOM 1451 N N . GLY A 1 188 ? -31.204 8.176 13.884 1.00 32.78 188 GLY A N 1
ATOM 1452 C CA . GLY A 1 188 ? -32.185 7.260 14.461 1.00 32.78 188 GLY A CA 1
ATOM 1453 C C . GLY A 1 188 ? -31.542 6.111 15.228 1.00 32.78 188 GLY A C 1
ATOM 1454 O O . GLY A 1 188 ? -31.930 4.963 15.057 1.00 32.78 188 GLY A O 1
ATOM 1455 N N . GLY A 1 189 ? -30.523 6.393 16.044 1.00 29.28 189 GLY A N 1
ATOM 1456 C CA . GLY A 1 189 ? -29.945 5.386 16.930 1.00 29.28 189 GLY A CA 1
ATOM 1457 C C . GLY A 1 189 ? -30.942 5.002 18.022 1.00 29.28 189 GLY A C 1
ATOM 1458 O O . GLY A 1 189 ? -31.084 5.725 19.006 1.00 29.28 189 GLY A O 1
ATOM 1459 N N . GLN A 1 190 ? -31.630 3.872 17.861 1.00 28.19 190 GLN A N 1
ATOM 1460 C CA . GLN A 1 190 ? -32.302 3.220 18.979 1.00 28.19 190 GLN A CA 1
ATOM 1461 C C . GLN A 1 190 ? -31.248 2.525 19.847 1.00 28.19 190 GLN A C 1
ATOM 1463 O O . GLN A 1 190 ? -30.470 1.695 19.382 1.00 28.19 190 GLN A O 1
ATOM 1468 N N . SER A 1 191 ? -31.213 2.899 21.123 1.00 29.75 191 SER A N 1
ATOM 1469 C CA . SER A 1 191 ? -30.482 2.179 22.161 1.00 29.75 191 SER A CA 1
ATOM 1470 C C . SER A 1 191 ? -31.148 0.819 22.360 1.00 29.75 191 SER A C 1
ATOM 1472 O O . SER A 1 191 ? -32.226 0.751 22.948 1.00 29.75 191 SER A O 1
ATOM 1474 N N . LEU A 1 192 ? -30.521 -0.256 21.884 1.00 32.75 192 LEU A N 1
ATOM 1475 C CA . LEU A 1 192 ? -30.983 -1.614 22.155 1.00 32.75 192 LEU A CA 1
ATOM 1476 C C . LEU A 1 192 ? -30.641 -1.955 23.608 1.00 32.75 192 LEU A C 1
ATOM 1478 O O . LEU A 1 192 ? -29.476 -2.086 23.984 1.00 32.75 192 LEU A O 1
ATOM 1482 N N . GLY A 1 193 ? -31.681 -1.998 24.441 1.00 29.70 193 GLY A N 1
ATOM 1483 C CA . GLY A 1 193 ? -31.580 -2.398 25.834 1.00 29.70 193 GLY A CA 1
ATOM 1484 C C . GLY A 1 193 ? -31.161 -3.858 25.929 1.00 29.70 193 GLY A C 1
ATOM 1485 O O . GLY A 1 193 ? -31.695 -4.726 25.242 1.00 29.70 193 GLY A O 1
ATOM 1486 N N . SER A 1 194 ? -30.209 -4.129 26.812 1.00 37.28 194 SER A N 1
ATOM 1487 C CA . SER A 1 194 ? -29.875 -5.478 27.242 1.00 37.28 194 SER A CA 1
ATOM 1488 C C . SER A 1 194 ? -31.105 -6.088 27.909 1.00 37.28 194 SER A C 1
ATOM 1490 O O . SER A 1 194 ? -31.397 -5.715 29.043 1.00 37.28 194 SER A O 1
ATOM 1492 N N . ASN A 1 195 ? -31.863 -6.931 27.204 1.00 34.03 195 ASN A N 1
ATOM 1493 C CA . ASN A 1 195 ? -32.432 -8.174 27.731 1.00 34.03 195 ASN A CA 1
ATOM 1494 C C . ASN A 1 195 ? -33.357 -8.867 26.715 1.00 34.03 195 ASN A C 1
ATOM 1496 O O . ASN A 1 195 ? -34.453 -8.404 26.421 1.00 34.03 195 ASN A O 1
ATOM 1500 N N . SER A 1 196 ? -32.940 -10.087 26.375 1.00 39.66 196 SER A N 1
ATOM 1501 C CA . SER A 1 196 ? -33.768 -11.262 26.086 1.00 39.66 196 SER A CA 1
ATOM 1502 C C . SER A 1 196 ? -34.392 -11.440 24.692 1.00 39.66 196 SER A C 1
ATOM 1504 O O . SER A 1 196 ? -35.043 -10.563 24.143 1.00 39.66 196 SER A O 1
ATOM 1506 N N . ILE A 1 197 ? -34.246 -12.697 24.252 1.00 34.22 197 ILE A N 1
ATOM 1507 C CA . ILE A 1 197 ? -34.977 -13.437 23.216 1.00 34.22 197 ILE A CA 1
ATOM 1508 C C . ILE A 1 197 ? -34.484 -13.220 21.776 1.00 34.22 197 ILE A C 1
ATOM 1510 O O . ILE A 1 197 ? -34.941 -12.370 21.032 1.00 34.22 197 ILE A O 1
ATOM 1514 N N . CYS A 1 198 ? -33.557 -14.115 21.418 1.00 35.12 198 CYS A N 1
ATOM 1515 C CA . CYS A 1 198 ? -33.394 -14.761 20.116 1.00 35.12 198 CYS A CA 1
ATOM 1516 C C . CYS A 1 198 ? -33.306 -13.864 18.871 1.00 35.12 198 CYS A C 1
ATOM 1518 O O . CYS A 1 198 ? -34.298 -13.516 18.243 1.00 35.12 198 CYS A O 1
ATOM 1520 N N . GLN A 1 199 ? -32.054 -13.709 18.432 1.00 48.78 199 GLN A N 1
ATOM 1521 C CA . GLN A 1 199 ? -31.513 -13.248 17.143 1.00 48.78 199 GLN A CA 1
ATOM 1522 C C . GLN A 1 199 ? -32.129 -13.871 15.863 1.00 48.78 199 GLN A C 1
ATOM 1524 O O . GLN A 1 199 ? -31.556 -13.750 14.782 1.00 48.78 199 GLN A O 1
ATOM 1529 N N . GLN A 1 200 ? -33.276 -14.550 15.935 1.00 40.75 200 GLN A N 1
ATOM 1530 C CA . GLN A 1 200 ? -33.934 -15.156 14.780 1.00 40.75 200 GLN A CA 1
ATOM 1531 C C . GLN A 1 200 ? -34.699 -14.110 13.955 1.00 40.75 200 GLN A C 1
ATOM 1533 O O . GLN A 1 200 ? -34.615 -14.145 12.732 1.00 40.75 200 GLN A O 1
ATOM 1538 N N . GLU A 1 201 ? -35.322 -13.111 14.594 1.00 41.22 201 GLU A N 1
ATOM 1539 C CA . GLU A 1 201 ? -35.945 -11.980 13.883 1.00 41.22 201 GLU A CA 1
ATOM 1540 C C . GLU A 1 201 ? -34.901 -11.038 13.264 1.00 41.22 201 GLU A C 1
ATOM 1542 O O . GLU A 1 201 ? -35.117 -10.505 12.181 1.00 41.22 201 GLU A O 1
ATOM 1547 N N . GLU A 1 202 ? -33.728 -10.877 13.885 1.00 45.00 202 GLU A N 1
ATOM 1548 C CA . GLU A 1 202 ? -32.627 -10.087 13.314 1.00 45.00 202 GLU A CA 1
ATOM 1549 C C . GLU A 1 202 ? -31.960 -10.802 12.129 1.00 45.00 202 GLU A C 1
ATOM 1551 O O . GLU A 1 202 ? -31.610 -10.151 11.145 1.00 45.00 202 GLU A O 1
ATOM 1556 N N . TYR A 1 203 ? -31.849 -12.137 12.169 1.00 42.59 203 TYR A N 1
ATOM 1557 C CA . TYR A 1 203 ? -31.380 -12.941 11.036 1.00 42.59 203 TYR A CA 1
ATOM 1558 C C . TYR A 1 203 ? -32.405 -12.970 9.896 1.00 42.59 203 TYR A C 1
ATOM 1560 O O . TYR A 1 203 ? -32.030 -12.815 8.736 1.00 42.59 203 TYR A O 1
ATOM 1568 N N . GLU A 1 204 ? -33.700 -13.100 10.200 1.00 41.91 204 GLU A N 1
ATOM 1569 C CA . GLU A 1 204 ? -34.758 -13.000 9.193 1.00 41.91 204 GLU A CA 1
ATOM 1570 C C . GLU A 1 204 ? -34.872 -11.581 8.631 1.00 41.91 204 GLU A C 1
ATOM 1572 O O . GLU A 1 204 ? -35.009 -11.446 7.421 1.00 41.91 204 GLU A O 1
ATOM 1577 N N . MET A 1 205 ? -34.701 -10.517 9.423 1.00 44.53 205 MET A N 1
ATOM 1578 C CA . MET A 1 205 ? -34.568 -9.157 8.887 1.00 44.53 205 MET A CA 1
ATOM 1579 C C . MET A 1 205 ? -33.306 -9.005 8.036 1.00 44.53 205 MET A C 1
ATOM 1581 O O . MET A 1 205 ? -33.391 -8.426 6.962 1.00 44.53 205 MET A O 1
ATOM 1585 N N . MET A 1 206 ? -32.149 -9.530 8.445 1.00 43.84 206 MET A N 1
ATOM 1586 C CA . MET A 1 206 ? -30.913 -9.443 7.653 1.00 43.84 206 MET A CA 1
ATOM 1587 C C . MET A 1 206 ? -30.981 -10.248 6.352 1.00 43.84 206 MET A C 1
ATOM 1589 O O . MET A 1 206 ? -30.461 -9.792 5.339 1.00 43.84 206 MET A O 1
ATOM 1593 N N . MET A 1 207 ? -31.640 -11.406 6.339 1.00 43.50 207 MET A N 1
ATOM 1594 C CA . MET A 1 207 ? -31.816 -12.228 5.135 1.00 43.50 207 MET A CA 1
ATOM 1595 C C . MET A 1 207 ? -32.942 -11.688 4.240 1.00 43.50 207 MET A C 1
ATOM 1597 O O . MET A 1 207 ? -32.811 -11.693 3.017 1.00 43.50 207 MET A O 1
ATOM 1601 N N . THR A 1 208 ? -34.014 -11.148 4.829 1.00 42.16 208 THR A N 1
ATOM 1602 C CA . THR A 1 208 ? -35.143 -10.551 4.092 1.00 42.16 208 THR A CA 1
ATOM 1603 C C . THR A 1 208 ? -34.793 -9.161 3.548 1.00 42.16 208 THR A C 1
ATOM 1605 O O . THR A 1 208 ? -35.169 -8.835 2.426 1.00 42.16 208 THR A O 1
ATOM 1608 N N . LEU A 1 209 ? -34.016 -8.349 4.277 1.00 40.34 209 LEU A N 1
ATOM 1609 C CA . LEU A 1 209 ? -33.521 -7.038 3.822 1.00 40.34 209 LEU A CA 1
ATOM 1610 C C . LEU A 1 209 ? -32.211 -7.148 3.028 1.00 40.34 209 LEU A C 1
ATOM 1612 O O . LEU A 1 209 ? -31.959 -6.318 2.156 1.00 40.34 209 LEU A O 1
ATOM 1616 N N . GLY A 1 210 ? -31.401 -8.185 3.255 1.00 38.88 210 GLY A N 1
ATOM 1617 C CA . GLY A 1 210 ? -30.192 -8.474 2.474 1.00 38.88 210 GLY A CA 1
ATOM 1618 C C . GLY A 1 210 ? -30.486 -8.762 1.000 1.00 38.88 210 GLY A C 1
ATOM 1619 O O . GLY A 1 210 ? -29.670 -8.439 0.141 1.00 38.88 210 GLY A O 1
ATOM 1620 N N . GLY A 1 211 ? -31.689 -9.260 0.688 1.00 36.31 211 GLY A N 1
ATOM 1621 C CA . GLY A 1 211 ? -32.186 -9.364 -0.688 1.00 36.31 211 GLY A CA 1
ATOM 1622 C C . GLY A 1 211 ? -32.600 -8.027 -1.322 1.00 36.31 211 GLY A C 1
ATOM 1623 O O . GLY A 1 211 ? -32.645 -7.928 -2.544 1.00 36.31 211 GLY A O 1
ATOM 1624 N N . VAL A 1 212 ? -32.880 -6.991 -0.521 1.00 38.16 212 VAL A N 1
ATOM 1625 C CA . VAL A 1 212 ? -33.351 -5.673 -0.997 1.00 38.16 212 VAL A CA 1
ATOM 1626 C C . VAL A 1 212 ? -32.208 -4.645 -1.068 1.00 38.16 212 VAL A C 1
ATOM 1628 O O . VAL A 1 212 ? -32.277 -3.700 -1.851 1.00 38.16 212 VAL A O 1
ATOM 1631 N N . PHE A 1 213 ? -31.122 -4.847 -0.310 1.00 36.53 213 PHE A N 1
ATOM 1632 C CA . PHE A 1 213 ? -29.991 -3.910 -0.197 1.00 36.53 213 PHE A CA 1
ATOM 1633 C C . PHE A 1 213 ? -28.614 -4.524 -0.518 1.00 36.53 213 PHE A C 1
ATOM 1635 O O . PHE A 1 213 ? -27.589 -3.963 -0.128 1.00 36.53 213 PHE A O 1
ATOM 1642 N N . SER A 1 214 ? -28.564 -5.636 -1.261 1.00 38.69 214 SER A N 1
ATOM 1643 C CA . SER A 1 214 ? -27.357 -6.438 -1.566 1.00 38.69 214 SER A CA 1
ATOM 1644 C C . SER A 1 214 ? -26.151 -5.676 -2.134 1.00 38.69 214 SER A C 1
ATOM 1646 O O . SER A 1 214 ? -25.047 -6.209 -2.168 1.00 38.69 214 SER A O 1
ATOM 1648 N N . ASN A 1 215 ? -26.334 -4.436 -2.583 1.00 37.53 215 ASN A N 1
ATOM 1649 C CA . ASN A 1 215 ? -25.284 -3.645 -3.221 1.00 37.53 215 ASN A CA 1
ATOM 1650 C C . ASN A 1 215 ? -24.511 -2.755 -2.227 1.00 37.53 215 ASN A C 1
ATOM 1652 O O . ASN A 1 215 ? -23.571 -2.085 -2.639 1.00 37.53 215 ASN A O 1
ATOM 1656 N N . TRP A 1 216 ? -24.914 -2.717 -0.948 1.00 35.44 216 TRP A N 1
ATOM 1657 C CA . TRP A 1 216 ? -24.402 -1.758 0.048 1.00 35.44 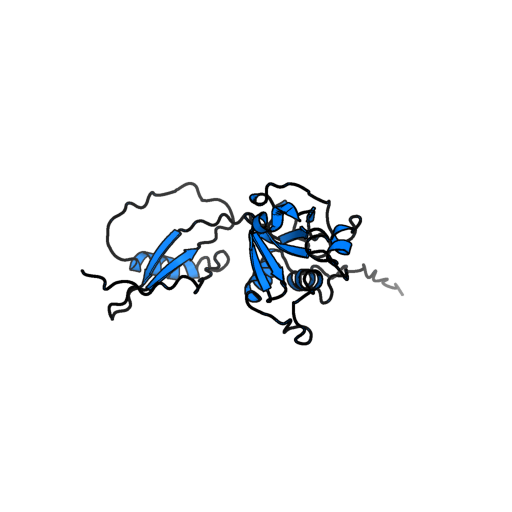216 TRP A CA 1
ATOM 1658 C C . TRP A 1 216 ? -23.704 -2.408 1.252 1.00 35.44 216 TRP A C 1
ATOM 1660 O O . TRP A 1 216 ? -23.146 -1.700 2.086 1.00 35.44 216 TRP A O 1
ATOM 1670 N N . TRP A 1 217 ? -23.700 -3.742 1.351 1.00 36.06 217 TRP A N 1
ATOM 1671 C CA . TRP A 1 217 ? -23.151 -4.458 2.504 1.00 36.06 217 TRP A CA 1
ATOM 1672 C C . TRP A 1 217 ? -22.271 -5.624 2.046 1.00 36.06 217 TRP A C 1
ATOM 1674 O O . TRP A 1 217 ? -22.752 -6.564 1.416 1.00 36.06 217 TRP A O 1
ATOM 1684 N N . LYS A 1 218 ? -20.985 -5.599 2.407 1.00 39.19 218 LYS A N 1
ATOM 1685 C CA . LYS A 1 218 ? -20.137 -6.799 2.459 1.00 39.19 218 LYS A CA 1
ATOM 1686 C C . LYS A 1 218 ? -19.918 -7.138 3.929 1.00 39.19 218 LYS A C 1
ATOM 1688 O O . LYS A 1 218 ? -19.338 -6.344 4.661 1.00 39.19 218 LYS A O 1
ATOM 1693 N N . VAL A 1 219 ? -20.386 -8.305 4.363 1.00 40.97 219 VAL A N 1
ATOM 1694 C CA . VAL A 1 219 ? -20.050 -8.860 5.680 1.00 40.97 219 VAL A CA 1
ATOM 1695 C C . VAL A 1 219 ? -18.804 -9.721 5.499 1.00 40.97 219 VAL A C 1
ATOM 1697 O O . VAL A 1 219 ? -18.840 -10.715 4.777 1.00 40.97 219 VAL A O 1
ATOM 1700 N N . LEU A 1 220 ? -17.694 -9.324 6.121 1.00 37.66 220 LEU A N 1
ATOM 1701 C CA . LEU A 1 220 ? -16.480 -10.137 6.190 1.00 37.66 220 LEU A CA 1
ATOM 1702 C C . LEU A 1 220 ? -16.440 -10.834 7.552 1.00 37.66 220 LEU A C 1
ATOM 1704 O O . LEU A 1 220 ? -16.417 -10.179 8.593 1.00 37.66 220 LEU A O 1
ATOM 1708 N N . TYR A 1 221 ? -16.424 -12.165 7.537 1.00 37.12 221 TYR A N 1
ATOM 1709 C CA . TYR A 1 221 ? -16.155 -12.971 8.724 1.00 37.12 221 TYR A CA 1
ATOM 1710 C C . TYR A 1 221 ? -14.639 -13.127 8.878 1.00 37.12 221 TYR A C 1
ATOM 1712 O O . TYR A 1 221 ? -13.967 -13.573 7.950 1.00 37.12 221 TYR A O 1
ATOM 1720 N N . SER A 1 222 ? -14.098 -12.775 10.045 1.00 35.16 222 SER A N 1
ATOM 1721 C CA . SER A 1 222 ? -12.705 -13.058 10.400 1.00 35.16 222 SER A CA 1
ATOM 1722 C C . SER A 1 222 ? -12.657 -14.359 11.212 1.00 35.16 222 SER A C 1
ATOM 1724 O O . SER A 1 222 ? -13.173 -14.378 12.330 1.00 35.16 222 SER A O 1
ATOM 1726 N N . PRO A 1 223 ? -12.071 -15.457 10.701 1.00 34.12 223 PRO A N 1
ATOM 1727 C CA . PRO A 1 223 ? -12.064 -16.749 11.396 1.00 34.12 223 PRO A CA 1
ATOM 1728 C C . PRO A 1 223 ? -11.093 -16.821 12.590 1.00 34.12 223 PRO A C 1
ATOM 1730 O O . PRO A 1 223 ? -11.023 -17.853 13.250 1.00 34.12 223 PRO A O 1
ATOM 1733 N N . VAL A 1 224 ? -10.331 -15.760 12.876 1.00 34.75 224 VAL A N 1
ATOM 1734 C CA . VAL A 1 224 ? -9.198 -15.809 13.820 1.00 34.75 224 VAL A CA 1
ATOM 1735 C C . VAL A 1 224 ? -9.612 -15.744 15.301 1.00 34.75 224 VAL A C 1
ATOM 1737 O O . VAL A 1 224 ? -8.787 -16.022 16.162 1.00 34.75 224 VAL A O 1
ATOM 1740 N N . ASP A 1 225 ? -10.885 -15.461 15.604 1.00 35.50 225 ASP A N 1
ATOM 1741 C CA . ASP A 1 225 ? -11.397 -15.302 16.979 1.00 35.50 225 ASP A CA 1
ATOM 1742 C C . ASP A 1 225 ? -12.435 -16.368 17.385 1.00 35.50 225 ASP A C 1
ATOM 1744 O O . ASP A 1 225 ? -13.284 -16.122 18.243 1.00 35.50 225 ASP A O 1
ATOM 1748 N N . LEU A 1 226 ? -12.398 -17.562 16.783 1.00 35.75 226 LEU A N 1
ATOM 1749 C CA . LEU A 1 226 ? -13.225 -18.683 17.242 1.00 35.75 226 LEU A CA 1
ATOM 1750 C C . LEU A 1 226 ? -12.706 -19.193 18.591 1.00 35.75 226 LEU A C 1
ATOM 1752 O O . LEU A 1 226 ? -11.818 -20.042 18.661 1.00 35.75 226 LEU A O 1
ATOM 1756 N N . VAL A 1 227 ? -13.260 -18.658 19.676 1.00 36.94 227 VAL A N 1
ATOM 1757 C CA . VAL A 1 227 ? -13.025 -19.171 21.025 1.00 36.94 227 VAL A CA 1
ATOM 1758 C C . VAL A 1 227 ? -14.090 -20.223 21.323 1.00 36.94 227 VAL A C 1
ATOM 1760 O O . VAL A 1 227 ? -15.243 -19.889 21.593 1.00 36.94 227 VAL A O 1
ATOM 1763 N N . ASP A 1 228 ? -13.702 -21.497 21.292 1.00 37.09 228 ASP A N 1
ATOM 1764 C CA . ASP A 1 228 ? -14.495 -22.590 21.861 1.00 37.09 228 ASP A CA 1
ATOM 1765 C C . ASP A 1 228 ? -14.515 -22.403 23.382 1.00 37.09 228 ASP A C 1
ATOM 1767 O O . ASP A 1 228 ? -13.567 -22.774 24.072 1.00 37.09 228 ASP A O 1
ATOM 1771 N N . ASN A 1 229 ? -15.549 -21.764 23.927 1.00 38.09 229 ASN A N 1
ATOM 1772 C CA . ASN A 1 229 ? -15.705 -21.659 25.374 1.00 38.09 229 ASN A CA 1
ATOM 1773 C C . ASN A 1 229 ? -17.175 -21.672 25.797 1.00 38.09 229 ASN A C 1
ATOM 1775 O O . ASN A 1 229 ? -17.916 -20.717 25.580 1.00 38.09 229 ASN A O 1
ATOM 1779 N N . GLY A 1 230 ? -17.530 -22.728 26.532 1.00 38.31 230 GLY A N 1
ATOM 1780 C CA . GLY A 1 230 ? -18.606 -22.704 27.518 1.00 38.31 230 GLY A CA 1
ATOM 1781 C C . GLY A 1 230 ? -19.877 -23.449 27.122 1.00 38.31 230 GLY A C 1
ATOM 1782 O O . GLY A 1 230 ? -20.534 -23.145 26.133 1.00 38.31 230 GLY A O 1
ATOM 1783 N N . ILE A 1 231 ? -20.264 -24.402 27.972 1.00 35.19 231 ILE A N 1
ATOM 1784 C CA . ILE A 1 231 ? -21.603 -24.993 27.976 1.00 35.19 231 ILE A CA 1
ATOM 1785 C C . ILE A 1 231 ? -22.592 -23.881 28.345 1.00 35.19 231 ILE A C 1
ATOM 1787 O O . ILE A 1 231 ? -22.573 -23.377 29.466 1.00 35.19 231 ILE A O 1
ATOM 1791 N N . CYS A 1 232 ? -23.464 -23.518 27.408 1.00 33.06 232 CYS A N 1
ATOM 1792 C CA . CYS A 1 232 ? -24.575 -22.602 27.640 1.00 33.06 232 CYS A CA 1
ATOM 1793 C C . CYS A 1 232 ? -25.619 -23.298 28.548 1.00 33.06 232 CYS A C 1
ATOM 1795 O O . CYS A 1 232 ? -26.316 -24.218 28.113 1.00 33.06 232 CYS A O 1
ATOM 1797 N N . THR A 1 233 ? -25.697 -22.918 29.829 1.00 35.19 233 THR A N 1
ATOM 1798 C CA . THR A 1 233 ? -26.779 -23.346 30.737 1.00 35.19 233 THR A CA 1
ATOM 1799 C C . THR A 1 233 ? -27.991 -22.435 30.557 1.00 35.19 233 THR A C 1
ATOM 1801 O O . THR A 1 233 ? -27.823 -21.218 30.530 1.00 35.19 233 THR A O 1
ATOM 1804 N N . GLN A 1 234 ? -29.170 -23.050 30.395 1.00 35.84 234 GLN A N 1
ATOM 1805 C CA . GLN A 1 234 ? -30.470 -22.384 30.226 1.00 35.84 234 GLN A CA 1
ATOM 1806 C C . GLN A 1 234 ? -30.838 -21.488 31.406 1.00 35.84 234 GLN A C 1
ATOM 1808 O O . GLN A 1 234 ? -30.503 -21.871 32.550 1.00 35.84 234 GLN A O 1
#

pLDDT: mean 72.16, std 26.25, range [28.19, 98.75]